Protein AF-A0A9P0CW72-F1 (afdb_monomer_lite)

Sequence (200 aa):
MIKFANNFDMNLRLAFGYTSLIGYYSGKVISYNTRSTRCSRCEHGHTKSDHDCRKNFDGSARAMEPDMSVDLVTNNKLLKEENVIISVLIGDDDSSAIAAVRQEASHEVEKWSDTNHAKKNLTSRLYKLSLSAKVVNYFGQLFVRVLNHHKGNVEDTAEALKNIVPHAYGTHDKCKEWLKCHEKDNNFIYKDLPKKTTFN

Organism: NCBI:txid3402493

pLDDT: mean 83.44, std 17.22, range [30.31, 96.44]

Structure (mmCIF, N/CA/C/O backbone):
data_AF-A0A9P0CW72-F1
#
_entry.id   AF-A0A9P0CW72-F1
#
loop_
_atom_site.group_PDB
_atom_site.id
_atom_site.type_symbol
_atom_site.label_atom_id
_atom_site.label_alt_id
_atom_site.label_comp_id
_atom_site.label_asym_id
_atom_site.label_entity_id
_atom_site.label_seq_id
_atom_site.pdbx_PDB_ins_code
_atom_site.Cartn_x
_atom_site.Cartn_y
_atom_site.Cartn_z
_atom_site.occupancy
_atom_site.B_iso_or_equiv
_atom_site.auth_seq_id
_atom_site.auth_comp_id
_atom_site.auth_asym_id
_atom_site.auth_atom_id
_atom_site.pdbx_PDB_model_num
ATOM 1 N N . MET A 1 1 ? -10.895 -5.675 -3.325 1.00 32.00 1 MET A N 1
ATOM 2 C CA . MET A 1 1 ? -9.719 -4.954 -3.855 1.00 32.00 1 MET A CA 1
ATOM 3 C C . MET A 1 1 ? -9.812 -3.512 -3.377 1.00 32.00 1 MET A C 1
ATOM 5 O O . MET A 1 1 ? -10.855 -2.899 -3.594 1.00 32.00 1 MET A O 1
ATOM 9 N N . ILE A 1 2 ? -8.813 -3.001 -2.655 1.00 36.00 2 ILE A N 1
ATOM 10 C CA . ILE A 1 2 ? -8.826 -1.678 -1.996 1.00 36.00 2 ILE A CA 1
ATOM 11 C C . ILE A 1 2 ? -7.435 -1.054 -2.099 1.00 36.00 2 ILE A C 1
ATOM 13 O O . ILE A 1 2 ? -6.468 -1.784 -1.947 1.00 36.00 2 ILE A O 1
ATOM 17 N N . LYS A 1 3 ? -7.329 0.255 -2.360 1.00 30.31 3 LYS A N 1
ATOM 18 C CA . LYS A 1 3 ? -6.059 0.995 -2.465 1.00 30.31 3 LYS A CA 1
ATOM 19 C C . LYS A 1 3 ? -5.774 1.775 -1.175 1.00 30.31 3 LYS A C 1
ATOM 21 O O . LYS A 1 3 ? -6.586 2.614 -0.798 1.00 30.31 3 LYS A O 1
ATOM 26 N N . PHE A 1 4 ? -4.629 1.551 -0.535 1.00 39.34 4 PHE A N 1
ATOM 27 C CA . PHE A 1 4 ? -4.134 2.429 0.531 1.00 39.34 4 PHE A CA 1
ATOM 28 C C . PHE A 1 4 ? -3.444 3.668 -0.054 1.00 39.34 4 PHE A C 1
ATOM 30 O O . PHE A 1 4 ? -2.791 3.611 -1.098 1.00 39.34 4 PHE A O 1
ATOM 37 N N . ALA A 1 5 ? -3.598 4.803 0.624 1.00 35.34 5 ALA A N 1
ATOM 38 C CA . ALA A 1 5 ? -2.835 6.018 0.375 1.00 35.34 5 ALA A CA 1
ATOM 39 C C . ALA A 1 5 ? -2.131 6.407 1.679 1.00 35.34 5 ALA A C 1
ATOM 41 O O . ALA A 1 5 ? -2.733 7.033 2.548 1.00 35.34 5 ALA A O 1
ATOM 42 N N . ASN A 1 6 ? -0.866 6.006 1.806 1.00 41.06 6 ASN A N 1
ATOM 43 C CA . ASN A 1 6 ? -0.000 6.390 2.914 1.00 41.06 6 ASN A CA 1
ATOM 44 C C . ASN A 1 6 ? 0.799 7.626 2.488 1.00 41.06 6 ASN A C 1
ATOM 46 O O . ASN A 1 6 ? 1.611 7.557 1.566 1.00 41.06 6 ASN A O 1
ATOM 50 N N . ASN A 1 7 ? 0.570 8.761 3.147 1.00 39.16 7 ASN A N 1
ATOM 51 C CA . ASN A 1 7 ? 1.513 9.874 3.126 1.00 39.16 7 ASN A CA 1
ATOM 52 C C . ASN A 1 7 ? 2.259 9.843 4.466 1.00 39.16 7 ASN A C 1
ATOM 54 O O . ASN A 1 7 ? 1.663 9.706 5.527 1.00 39.16 7 ASN A O 1
ATOM 58 N N . PHE A 1 8 ? 3.584 9.899 4.422 1.00 37.06 8 PHE A N 1
ATOM 59 C CA . PHE A 1 8 ? 4.437 9.925 5.607 1.00 37.06 8 PHE A CA 1
ATOM 60 C C . PHE A 1 8 ? 5.214 11.233 5.535 1.00 37.06 8 PHE A C 1
ATOM 62 O O . PHE A 1 8 ? 6.095 11.376 4.687 1.00 37.06 8 PHE A O 1
ATOM 69 N N . ASP A 1 9 ? 4.843 12.213 6.360 1.00 31.47 9 ASP A N 1
ATOM 70 C CA . ASP A 1 9 ? 5.516 13.511 6.361 1.00 31.47 9 ASP A CA 1
ATOM 71 C C . ASP A 1 9 ? 6.737 13.456 7.292 1.00 31.47 9 ASP A C 1
ATOM 73 O O . ASP A 1 9 ? 6.642 13.259 8.507 1.00 31.47 9 ASP A O 1
ATOM 77 N N . MET A 1 10 ? 7.918 13.546 6.686 1.00 37.78 10 MET A N 1
ATOM 78 C CA . MET A 1 10 ? 9.217 13.530 7.350 1.00 37.78 10 MET A CA 1
ATOM 79 C C . MET A 1 10 ? 9.520 14.960 7.803 1.00 37.78 10 MET A C 1
ATOM 81 O O . MET A 1 10 ? 10.065 15.714 7.009 1.00 37.78 10 MET A O 1
ATOM 85 N N . ASN A 1 11 ? 9.150 15.339 9.036 1.00 33.41 11 ASN A N 1
ATOM 86 C CA . ASN A 1 11 ? 9.844 16.338 9.88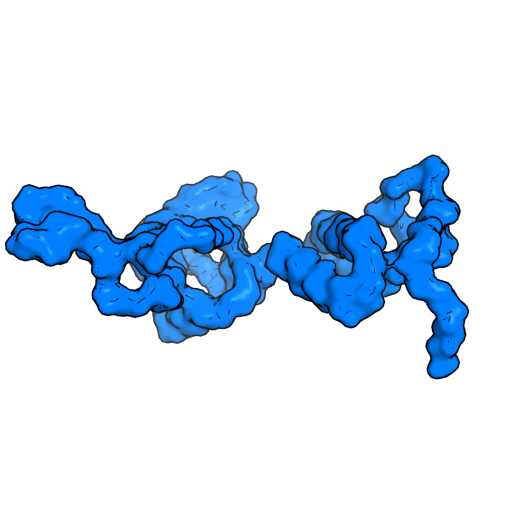4 1.00 33.41 11 ASN A CA 1
ATOM 87 C C . ASN A 1 11 ? 9.022 16.728 11.136 1.00 33.41 11 ASN A C 1
ATOM 89 O O . ASN A 1 11 ? 8.540 17.844 11.249 1.00 33.41 11 ASN A O 1
ATOM 93 N N . LEU A 1 12 ? 8.864 15.798 12.084 1.00 37.62 12 LEU A N 1
ATOM 94 C CA . LEU A 1 12 ? 8.774 15.976 13.550 1.00 37.62 12 LEU A CA 1
ATOM 95 C C . LEU A 1 12 ? 8.288 14.628 14.101 1.00 37.62 12 LEU A C 1
ATOM 97 O O . LEU A 1 12 ? 7.308 14.086 13.609 1.00 37.62 12 LEU A O 1
ATOM 101 N N . ARG A 1 13 ? 8.994 14.069 15.088 1.00 46.50 13 ARG A N 1
ATOM 102 C CA . ARG A 1 13 ? 8.694 12.807 15.803 1.00 46.50 13 ARG A CA 1
ATOM 103 C C . ARG A 1 13 ? 7.206 12.399 15.723 1.00 46.50 13 ARG A C 1
ATOM 105 O O . ARG A 1 13 ? 6.383 12.996 16.409 1.00 46.50 13 ARG A O 1
ATOM 112 N N . LEU A 1 14 ? 6.899 11.407 14.876 1.00 56.59 14 LEU A N 1
ATOM 113 C CA . LEU A 1 14 ? 5.551 10.964 14.483 1.00 56.59 14 LEU A CA 1
ATOM 114 C C . LEU A 1 14 ? 4.647 10.706 15.697 1.00 56.59 14 LEU A C 1
ATOM 116 O O . LEU A 1 14 ? 4.672 9.639 16.308 1.00 56.59 14 LEU A O 1
ATOM 120 N N . ALA A 1 15 ? 3.866 11.717 16.058 1.00 77.62 15 ALA A N 1
ATOM 121 C CA . ALA A 1 15 ? 2.896 11.663 17.144 1.00 77.62 15 ALA A CA 1
ATOM 122 C C . ALA A 1 15 ? 1.497 11.269 16.658 1.00 77.62 15 ALA A C 1
ATOM 124 O O . ALA A 1 15 ? 0.606 11.075 17.482 1.00 77.62 15 ALA A O 1
ATOM 125 N N . PHE A 1 16 ? 1.311 11.186 15.337 1.00 87.12 16 PHE A N 1
ATOM 126 C CA . PHE A 1 16 ? 0.042 10.927 14.676 1.00 87.12 16 PHE A CA 1
ATOM 127 C C . PHE A 1 16 ? 0.252 10.012 13.467 1.00 87.12 16 PHE A C 1
ATOM 129 O O . PHE A 1 16 ? 1.215 10.184 12.723 1.00 87.12 16 PHE A O 1
ATOM 136 N N . GLY A 1 17 ? -0.666 9.073 13.272 1.00 89.12 17 GLY A N 1
ATOM 137 C CA . GLY A 1 17 ? -0.765 8.203 12.109 1.00 89.12 17 GLY A CA 1
ATOM 138 C C . GLY A 1 17 ? -2.180 8.251 11.547 1.00 89.12 17 GLY A C 1
ATOM 139 O O . GLY A 1 17 ? -3.142 8.490 12.281 1.00 89.12 17 GLY A O 1
ATOM 140 N N . TYR A 1 18 ? -2.301 8.038 10.243 1.00 90.94 18 TYR A N 1
ATOM 141 C CA . TYR A 1 18 ? -3.573 7.966 9.540 1.00 90.94 18 TYR A CA 1
ATOM 142 C C . TYR A 1 18 ? -3.548 6.822 8.538 1.00 90.94 18 TYR A C 1
ATOM 144 O O . TYR A 1 18 ? -2.541 6.584 7.877 1.00 90.94 18 TYR A O 1
ATOM 152 N N . THR A 1 19 ? -4.679 6.143 8.404 1.00 90.19 19 THR A N 1
ATOM 153 C CA . THR A 1 19 ? -4.859 5.071 7.428 1.00 90.19 19 THR A CA 1
ATOM 154 C C . THR A 1 19 ? -6.264 5.176 6.856 1.00 90.19 19 THR A C 1
ATOM 156 O O . THR A 1 19 ? -7.214 5.498 7.568 1.00 90.19 19 THR A O 1
ATOM 159 N N . SER A 1 20 ? -6.411 4.947 5.554 1.00 93.50 20 SER A N 1
ATOM 160 C CA . SER A 1 20 ? -7.703 4.994 4.866 1.00 93.50 20 SER A CA 1
ATOM 161 C C . SER A 1 20 ? -7.918 3.746 4.028 1.00 93.50 20 SER A C 1
ATOM 163 O O . SER A 1 20 ? -7.013 3.283 3.339 1.00 93.50 20 SER A O 1
ATOM 165 N N . LEU A 1 21 ? -9.146 3.244 4.061 1.00 93.75 21 LEU A N 1
ATOM 166 C CA . LEU A 1 21 ? -9.631 2.122 3.282 1.00 93.75 21 LEU A CA 1
ATOM 167 C C . LEU A 1 21 ? -10.452 2.663 2.102 1.00 93.75 21 LEU A C 1
ATOM 169 O O . LEU A 1 21 ? -11.502 3.268 2.311 1.00 93.75 21 LEU A O 1
ATOM 173 N N . ILE A 1 22 ? -9.985 2.474 0.864 1.00 94.38 22 ILE A N 1
ATOM 174 C CA . ILE A 1 22 ? -10.608 3.040 -0.349 1.00 94.38 22 ILE A CA 1
A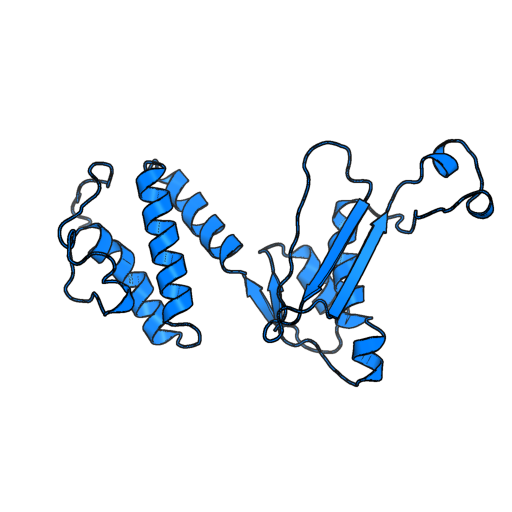TOM 175 C C . ILE A 1 22 ? -11.067 1.929 -1.295 1.00 94.38 22 ILE A C 1
ATOM 177 O O . ILE A 1 22 ? -10.263 1.117 -1.751 1.00 94.38 22 ILE A O 1
ATOM 181 N N . GLY A 1 23 ? -12.347 1.924 -1.666 1.00 94.19 23 GLY A N 1
ATOM 182 C CA . GLY A 1 23 ? -12.897 0.957 -2.615 1.00 94.19 23 GLY A CA 1
ATOM 183 C C . GLY A 1 23 ? -12.224 1.059 -3.983 1.00 94.19 23 GLY A C 1
ATOM 184 O O . GLY A 1 23 ? -12.208 2.125 -4.591 1.00 94.19 23 GLY A O 1
ATOM 185 N N . TYR A 1 24 ? -11.686 -0.046 -4.501 1.00 89.81 24 TYR A N 1
ATOM 186 C CA . TYR A 1 24 ? -10.932 -0.023 -5.759 1.00 89.81 24 TYR A CA 1
ATOM 187 C C . TYR A 1 24 ? -11.762 0.375 -6.977 1.00 89.81 24 TYR A C 1
ATOM 189 O O . TYR A 1 24 ? -11.295 1.150 -7.806 1.00 89.81 24 TYR A O 1
ATOM 197 N N . TYR A 1 25 ? -12.986 -0.146 -7.079 1.00 89.62 25 TYR A N 1
ATOM 198 C CA . TYR A 1 25 ? -13.868 0.152 -8.207 1.00 89.62 25 TYR A CA 1
ATOM 199 C C . TYR A 1 25 ? -14.520 1.529 -8.087 1.00 89.62 25 TYR A C 1
ATOM 201 O O . TYR A 1 25 ? -14.674 2.224 -9.084 1.00 89.62 25 TYR A O 1
ATOM 209 N N . SER A 1 26 ? -14.898 1.933 -6.872 1.00 93.00 26 SER A N 1
ATOM 210 C CA . SER A 1 26 ? -15.607 3.195 -6.646 1.00 93.00 26 SER A CA 1
ATOM 211 C C . SER A 1 26 ? -14.675 4.397 -6.501 1.00 93.00 26 SER A C 1
ATOM 213 O O . SER A 1 26 ? -15.116 5.526 -6.696 1.00 93.00 26 SER A O 1
ATOM 215 N N . GLY A 1 27 ? -13.422 4.179 -6.091 1.00 91.75 27 GLY A N 1
ATOM 216 C CA . GLY A 1 27 ? -12.502 5.239 -5.677 1.00 91.75 27 GLY A CA 1
ATOM 217 C C . GLY A 1 27 ? -12.946 5.990 -4.416 1.00 91.75 27 GLY A C 1
ATOM 218 O O . GLY A 1 27 ? -12.345 7.004 -4.072 1.00 91.75 27 GLY A O 1
ATOM 219 N N . LYS A 1 28 ? -13.999 5.527 -3.728 1.00 94.19 28 LYS A N 1
ATOM 220 C CA . LYS A 1 28 ? -14.569 6.188 -2.548 1.00 94.19 28 LYS A CA 1
ATOM 221 C C . LYS A 1 28 ? -13.955 5.638 -1.265 1.00 94.19 28 LYS A C 1
ATOM 223 O O . LYS A 1 28 ? -13.671 4.443 -1.168 1.00 94.19 28 LYS A O 1
ATOM 228 N N . VAL A 1 29 ? -13.789 6.512 -0.273 1.00 94.00 29 VAL A N 1
ATOM 229 C CA . VAL A 1 29 ? -13.380 6.121 1.081 1.00 94.00 29 VAL A CA 1
ATOM 230 C C . VAL A 1 29 ? -14.497 5.284 1.700 1.00 94.00 29 VAL A C 1
ATOM 232 O O . VAL A 1 29 ? -15.640 5.727 1.765 1.00 94.00 29 VAL A O 1
ATOM 235 N N . ILE A 1 30 ? -14.156 4.071 2.122 1.00 93.25 30 ILE A N 1
ATOM 236 C CA . ILE A 1 30 ? -15.035 3.160 2.861 1.00 93.25 30 ILE A CA 1
ATOM 237 C C . ILE A 1 30 ? -14.938 3.472 4.354 1.00 93.25 30 ILE A C 1
ATOM 239 O O . ILE A 1 30 ? -15.945 3.554 5.044 1.00 93.25 30 ILE A O 1
ATOM 243 N N . SER A 1 31 ? -13.714 3.649 4.852 1.00 94.00 31 SER A N 1
ATOM 244 C CA . SER A 1 31 ? -13.440 3.937 6.258 1.00 94.00 31 SER A CA 1
ATOM 245 C C . SER A 1 31 ? -12.053 4.551 6.406 1.00 94.00 31 SER A C 1
ATOM 247 O O . SER A 1 31 ? -11.207 4.413 5.523 1.00 94.00 31 SER A O 1
ATOM 249 N N . TYR A 1 32 ? -11.796 5.208 7.527 1.00 94.44 32 TYR A N 1
ATOM 250 C CA . TYR A 1 32 ? -10.482 5.733 7.875 1.00 94.44 32 TYR A CA 1
ATOM 251 C C . TYR A 1 32 ? -10.263 5.619 9.380 1.00 94.44 32 TYR A C 1
ATOM 253 O O . TYR A 1 32 ? -11.219 5.524 10.142 1.00 94.44 32 TYR A O 1
ATOM 261 N N . ASN A 1 33 ? -9.001 5.618 9.789 1.00 93.69 33 ASN A N 1
ATOM 262 C CA . ASN A 1 33 ? -8.598 5.611 11.183 1.00 93.69 33 ASN A CA 1
ATOM 263 C C . ASN A 1 33 ? -7.454 6.587 11.407 1.00 93.69 33 ASN A C 1
ATOM 265 O O . ASN A 1 33 ? -6.683 6.902 10.496 1.00 93.69 33 ASN A O 1
ATOM 269 N N . THR A 1 34 ? -7.351 7.046 12.650 1.00 93.62 34 THR A N 1
ATOM 270 C CA . THR A 1 34 ? -6.220 7.828 13.129 1.00 93.62 34 THR A CA 1
ATOM 271 C C . THR A 1 34 ? -5.709 7.261 14.445 1.00 93.62 34 THR A C 1
ATOM 273 O O . THR A 1 34 ? -6.468 6.737 15.272 1.00 93.62 34 THR A O 1
ATOM 276 N N . ARG A 1 35 ? -4.398 7.377 14.645 1.00 93.94 35 ARG A N 1
ATOM 277 C CA . ARG A 1 35 ? -3.730 7.074 15.908 1.00 93.94 35 ARG A CA 1
ATOM 278 C C . ARG A 1 35 ? -2.907 8.252 16.355 1.00 93.94 35 ARG A C 1
ATOM 280 O O . ARG A 1 35 ? -2.313 8.938 15.533 1.00 93.94 35 ARG A O 1
ATOM 287 N N . SER A 1 36 ? -2.861 8.478 17.657 1.00 92.38 36 SER A N 1
ATOM 288 C CA . SER A 1 36 ? -2.044 9.509 18.266 1.00 92.38 36 SER A CA 1
ATOM 289 C C . SER A 1 36 ? -1.431 9.024 19.567 1.00 92.38 36 SER A C 1
ATOM 291 O O . SER A 1 36 ? -2.142 8.563 20.461 1.00 92.38 36 SER A O 1
ATOM 293 N N . THR A 1 37 ? -0.113 9.179 19.680 1.00 91.06 37 THR A N 1
ATOM 294 C CA . THR A 1 37 ? 0.656 8.841 20.888 1.00 91.06 37 THR A CA 1
ATOM 295 C C . THR A 1 37 ? 0.834 9.999 21.845 1.00 91.06 37 THR A C 1
ATOM 297 O O . THR A 1 37 ? 1.262 9.791 22.981 1.00 91.06 37 THR A O 1
ATOM 300 N N . ARG A 1 38 ? 0.509 11.222 21.421 1.00 88.25 38 ARG A N 1
ATOM 301 C CA . ARG A 1 38 ? 0.772 12.423 22.211 1.00 88.25 38 ARG A CA 1
ATOM 302 C C . ARG A 1 38 ? -0.433 13.329 22.288 1.00 88.25 38 ARG A C 1
ATOM 304 O O . ARG A 1 38 ? -1.154 13.541 21.321 1.00 88.25 38 ARG A O 1
ATOM 311 N N . CYS A 1 39 ? -0.581 13.947 23.447 1.00 90.12 39 CYS A N 1
ATOM 312 C CA . CYS A 1 39 ? -1.443 15.096 23.614 1.00 90.12 39 CYS A CA 1
ATOM 313 C C . CYS A 1 3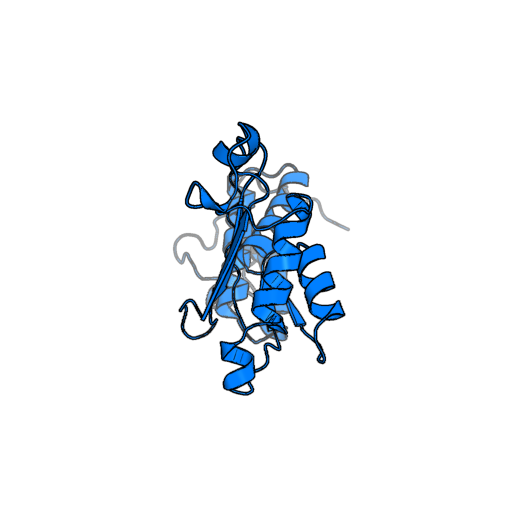9 ? -0.696 16.136 24.440 1.00 90.12 39 CYS A C 1
ATOM 315 O O . CYS A 1 39 ? -0.327 15.865 25.581 1.00 90.12 39 CYS A O 1
ATOM 317 N N . SER A 1 40 ? -0.511 17.330 23.873 1.00 89.69 40 SER A N 1
ATOM 318 C CA . SER A 1 40 ? 0.243 18.402 24.525 1.00 89.69 40 SER A CA 1
ATOM 319 C C . SER A 1 40 ? -0.323 18.748 25.900 1.00 89.69 40 SER A C 1
ATOM 321 O O . SER A 1 40 ? 0.446 18.965 26.824 1.00 89.69 40 SER A O 1
ATOM 323 N N . ARG A 1 41 ? -1.651 18.792 26.074 1.00 90.38 41 ARG A N 1
ATOM 324 C CA . ARG A 1 41 ? -2.241 19.138 27.376 1.00 90.38 41 ARG A CA 1
ATOM 325 C C . ARG A 1 41 ? -2.027 18.040 28.415 1.00 90.38 41 ARG A C 1
ATOM 327 O O . ARG A 1 41 ? -1.659 18.359 29.540 1.00 90.38 41 ARG A O 1
ATOM 334 N N . CYS A 1 42 ? -2.160 16.770 28.029 1.00 90.75 42 CYS A N 1
ATOM 335 C CA . CYS A 1 42 ? -1.805 15.653 28.908 1.00 90.75 42 CYS A CA 1
ATOM 336 C C . CYS A 1 42 ? -0.330 15.684 29.327 1.00 90.75 42 CYS A C 1
ATOM 338 O O . CYS A 1 42 ? -0.021 15.413 30.481 1.00 90.75 42 CYS A O 1
ATOM 340 N N . GLU A 1 43 ? 0.578 16.042 28.415 1.00 89.81 43 GLU A N 1
ATOM 341 C CA . GLU A 1 43 ? 2.011 16.166 28.721 1.00 89.81 43 GLU A CA 1
ATOM 342 C C . GLU A 1 43 ? 2.310 17.302 29.716 1.00 89.81 43 GLU A C 1
ATOM 344 O O . GLU A 1 43 ? 3.305 17.236 30.429 1.00 89.81 43 GLU A O 1
ATOM 349 N N . HIS A 1 44 ? 1.426 18.299 29.818 1.00 92.25 44 HIS A N 1
ATOM 350 C CA . HIS A 1 44 ? 1.503 19.382 30.806 1.00 92.25 44 HIS A CA 1
ATOM 351 C C . HIS A 1 44 ? 0.677 19.099 32.077 1.00 92.25 44 HIS A C 1
ATOM 353 O O . HIS A 1 44 ? 0.392 20.013 32.845 1.00 92.25 44 HIS A O 1
ATOM 359 N N . GLY A 1 45 ? 0.277 17.844 32.312 1.00 92.12 45 GLY A N 1
ATOM 360 C CA . GLY A 1 45 ? -0.391 17.421 33.547 1.00 92.12 45 GLY A CA 1
ATOM 361 C C . GLY A 1 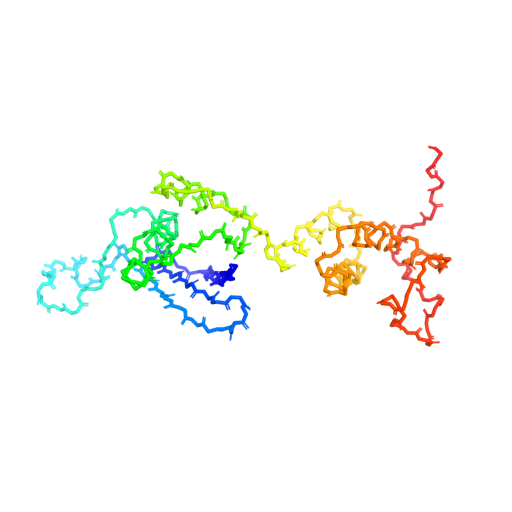45 ? -1.909 17.616 33.579 1.00 92.12 45 GLY A C 1
ATOM 362 O O . GLY A 1 45 ? -2.525 17.327 34.601 1.00 92.12 45 GLY A O 1
ATOM 363 N N . HIS A 1 46 ? -2.537 18.056 32.482 1.00 92.44 46 HIS A N 1
ATOM 364 C CA . HIS A 1 46 ? -4.000 18.096 32.402 1.00 92.44 46 HIS A CA 1
ATOM 365 C C . HIS A 1 46 ? -4.586 16.690 32.261 1.00 92.44 46 HIS A C 1
ATOM 367 O O . HIS A 1 46 ? -4.042 15.832 31.556 1.00 92.44 46 HIS A O 1
ATOM 373 N N . THR A 1 47 ? -5.750 16.464 32.864 1.00 91.94 47 THR A N 1
ATOM 374 C CA . THR A 1 47 ? -6.456 15.192 32.712 1.00 91.94 47 THR A CA 1
ATOM 375 C C . THR A 1 47 ? -7.140 15.116 31.343 1.00 91.94 47 THR A C 1
ATOM 377 O O . THR A 1 47 ? -7.388 16.134 30.689 1.00 91.94 47 THR A O 1
ATOM 380 N N . LYS A 1 48 ? -7.441 13.896 30.869 1.00 89.81 48 LYS A N 1
ATOM 381 C CA . LYS A 1 48 ? -8.100 13.688 29.564 1.00 89.81 48 LYS A CA 1
ATOM 382 C C . LYS A 1 48 ? -9.486 14.338 29.484 1.00 89.81 48 LYS A C 1
ATOM 384 O O . LYS A 1 48 ? -9.898 14.696 28.391 1.00 89.81 48 LYS A O 1
ATOM 389 N N . SER A 1 49 ? -10.185 14.488 30.610 1.00 92.00 49 SER A N 1
ATOM 390 C CA . SER A 1 49 ? -11.500 15.138 30.679 1.00 92.00 49 SER A CA 1
ATOM 391 C C . SER A 1 49 ? -11.441 16.657 30.510 1.00 92.00 49 SER A C 1
ATOM 393 O O . SER A 1 49 ? -12.452 17.261 30.170 1.00 92.00 49 SER A O 1
ATOM 395 N N . ASP A 1 50 ? -10.275 17.277 30.707 1.00 93.00 50 ASP A N 1
ATOM 396 C CA . ASP A 1 50 ? -10.146 18.741 30.731 1.00 93.00 50 ASP A CA 1
ATOM 397 C C . ASP A 1 50 ? -10.029 19.369 29.330 1.00 93.00 50 ASP A C 1
ATOM 399 O O . ASP A 1 50 ? -9.918 20.588 29.195 1.00 93.00 50 ASP A O 1
ATOM 403 N N . HIS A 1 51 ? -9.964 18.557 28.272 1.00 92.50 51 HIS A N 1
ATOM 404 C CA . HIS A 1 51 ? -9.773 19.015 26.894 1.00 92.50 51 HIS A CA 1
ATOM 405 C C . HIS A 1 51 ? -10.202 17.953 25.871 1.00 92.50 51 HIS A C 1
ATOM 407 O O . HIS A 1 51 ? -10.419 16.797 26.221 1.00 92.50 51 HIS A O 1
ATOM 413 N N . ASP A 1 52 ? -10.260 18.325 24.585 1.00 91.50 52 ASP A N 1
ATOM 414 C CA . ASP A 1 52 ? -10.406 17.370 23.472 1.00 91.50 52 ASP A CA 1
ATOM 415 C C . ASP A 1 52 ? -9.122 16.530 23.327 1.00 91.50 52 ASP A C 1
ATOM 417 O O . ASP A 1 52 ? -8.205 16.849 22.559 1.00 91.50 52 ASP A O 1
ATOM 421 N N . CYS A 1 53 ? -9.002 15.489 24.153 1.00 90.56 53 CYS A N 1
ATOM 422 C CA . CYS A 1 53 ? -7.858 14.594 24.142 1.00 90.56 53 CYS A CA 1
ATOM 423 C C . CYS A 1 53 ? -7.987 13.567 23.013 1.00 90.56 53 CYS A C 1
ATOM 425 O O . CYS A 1 53 ? -8.701 12.575 23.129 1.00 90.56 53 CYS A O 1
ATOM 427 N N . ARG A 1 54 ? -7.212 13.759 21.942 1.00 90.25 54 ARG A N 1
ATOM 428 C CA . ARG A 1 54 ? -7.155 12.820 20.806 1.00 90.25 54 ARG A CA 1
ATOM 429 C C . ARG A 1 54 ? -6.090 11.731 20.939 1.00 90.25 54 ARG A C 1
ATOM 431 O O . ARG A 1 54 ? -5.895 10.965 19.999 1.00 90.25 54 ARG A O 1
ATOM 438 N N . LYS A 1 55 ? -5.391 11.649 22.080 1.00 91.50 55 LYS A N 1
ATOM 439 C CA . LYS A 1 55 ? -4.423 10.573 22.336 1.00 91.50 55 LYS A CA 1
ATOM 440 C C . LYS A 1 55 ? -5.179 9.253 22.516 1.00 91.50 55 LYS A C 1
ATOM 442 O O . LYS A 1 55 ? -5.890 9.076 23.505 1.00 91.50 55 LYS A O 1
ATOM 447 N N . ASN A 1 56 ? -4.970 8.323 21.592 1.00 93.19 56 ASN A N 1
ATOM 448 C CA . ASN A 1 56 ? -5.677 7.042 21.524 1.00 93.19 56 ASN A CA 1
ATOM 449 C C . ASN A 1 56 ? -4.751 5.847 21.224 1.00 93.19 56 ASN A C 1
ATOM 451 O O . ASN A 1 56 ? -5.242 4.761 20.938 1.00 93.19 56 ASN A O 1
ATOM 455 N N . PHE A 1 57 ? -3.430 6.034 21.269 1.00 94.19 57 PHE A N 1
ATOM 456 C CA . PHE A 1 57 ? -2.456 4.974 21.030 1.00 94.19 57 PHE A CA 1
ATOM 457 C C . PHE A 1 57 ? -1.299 5.071 22.021 1.00 94.19 57 PHE A C 1
ATOM 459 O O . PHE A 1 57 ? -0.732 6.145 22.207 1.00 94.19 57 PHE A O 1
ATOM 466 N N . ASP A 1 58 ? -0.923 3.957 22.641 1.00 91.75 58 ASP A N 1
ATOM 467 C CA . ASP A 1 58 ? 0.202 3.908 23.589 1.00 91.75 58 ASP A CA 1
ATOM 468 C C . ASP A 1 58 ? 1.421 3.149 23.028 1.00 91.75 58 ASP A C 1
ATOM 470 O O . ASP A 1 58 ? 2.475 3.105 23.660 1.00 91.75 58 ASP A O 1
ATOM 474 N N . GLY A 1 59 ? 1.306 2.593 21.816 1.00 90.12 59 GLY A N 1
ATOM 475 C CA . GLY A 1 59 ? 2.400 1.922 21.116 1.00 90.12 59 GLY A CA 1
ATOM 476 C C . GLY A 1 59 ? 3.382 2.877 20.426 1.00 90.12 59 GLY A C 1
ATOM 477 O O . GLY A 1 59 ? 3.266 4.100 20.470 1.00 90.12 59 GLY A O 1
ATOM 478 N N . SER A 1 60 ? 4.377 2.310 19.739 1.00 90.25 60 SER A N 1
ATOM 479 C CA . SER A 1 60 ? 5.333 3.104 18.954 1.00 90.25 60 SER A CA 1
ATOM 480 C C . SER A 1 60 ? 4.689 3.698 17.697 1.00 90.25 60 SER A C 1
ATOM 482 O O . SER A 1 60 ? 3.765 3.116 17.139 1.00 90.25 60 SER A O 1
ATOM 484 N N . ALA A 1 61 ? 5.234 4.794 17.163 1.00 86.38 61 ALA A N 1
ATOM 485 C CA . ALA A 1 61 ? 4.752 5.365 15.900 1.00 86.38 61 ALA A CA 1
ATOM 486 C C . ALA A 1 61 ? 4.713 4.346 14.741 1.00 86.38 61 ALA A C 1
ATOM 488 O O . ALA A 1 61 ? 3.816 4.393 13.909 1.00 86.38 61 ALA A O 1
ATOM 489 N N . ARG A 1 62 ? 5.651 3.386 14.717 1.00 87.00 62 ARG A N 1
ATOM 490 C CA . ARG A 1 62 ? 5.702 2.315 13.706 1.00 87.00 62 ARG A CA 1
ATOM 491 C C . ARG A 1 62 ? 4.587 1.279 13.858 1.00 87.00 62 ARG A C 1
ATOM 493 O O . ARG A 1 62 ? 4.259 0.610 12.893 1.00 87.00 62 ARG A O 1
ATOM 500 N N . ALA A 1 63 ? 4.020 1.136 15.055 1.00 91.12 63 ALA A N 1
ATOM 501 C CA . ALA A 1 63 ? 2.937 0.192 15.320 1.00 91.12 63 ALA A CA 1
ATOM 502 C C . ALA A 1 63 ? 1.549 0.762 14.978 1.00 91.12 63 ALA A C 1
ATOM 504 O O . ALA A 1 63 ? 0.587 0.005 14.921 1.00 91.12 63 ALA A O 1
ATOM 505 N N . MET A 1 64 ? 1.440 2.074 14.733 1.00 92.69 64 MET A N 1
ATOM 506 C CA . MET A 1 64 ? 0.161 2.722 14.433 1.00 92.69 64 MET A CA 1
ATOM 507 C C . MET A 1 64 ? -0.474 2.201 13.143 1.00 92.69 64 MET A C 1
ATOM 509 O O . MET A 1 64 ? -1.678 1.983 13.100 1.00 92.69 64 MET A O 1
ATOM 513 N N . GLU A 1 65 ? 0.316 2.031 12.083 1.00 91.31 65 GLU A N 1
ATOM 514 C CA . GLU A 1 65 ? -0.204 1.610 10.781 1.00 91.31 65 GLU A CA 1
ATOM 515 C C . GLU A 1 65 ? -0.714 0.158 10.784 1.00 91.31 65 GLU A C 1
ATOM 517 O O . GLU A 1 65 ? -1.850 -0.053 10.348 1.00 91.31 65 GLU A O 1
ATOM 522 N N . PRO A 1 66 ? 0.028 -0.836 11.314 1.00 93.06 66 PRO A N 1
ATOM 523 C CA . PRO A 1 66 ? -0.499 -2.191 11.453 1.00 93.06 66 PRO A CA 1
ATOM 524 C C . PRO A 1 66 ? -1.771 -2.262 12.300 1.00 93.06 66 PRO A C 1
ATOM 526 O O . PRO A 1 66 ? -2.737 -2.902 11.891 1.00 93.06 66 PRO A O 1
ATOM 529 N N . ASP A 1 67 ? -1.802 -1.548 13.427 1.00 95.06 67 ASP A N 1
ATOM 530 C CA . ASP A 1 67 ? -2.960 -1.486 14.322 1.00 95.06 67 ASP A CA 1
ATOM 531 C C . ASP A 1 67 ? -4.198 -0.894 13.624 1.00 95.06 67 ASP A C 1
ATOM 533 O O . ASP A 1 67 ? -5.271 -1.497 13.611 1.00 95.06 67 ASP A O 1
ATOM 537 N N . MET A 1 68 ? -4.043 0.244 12.938 1.00 95.06 68 MET A N 1
ATOM 538 C CA . MET A 1 68 ? -5.138 0.832 12.161 1.00 95.06 68 MET A CA 1
ATOM 539 C C . MET A 1 68 ? -5.576 -0.052 10.993 1.00 95.06 68 MET A C 1
ATOM 541 O O . MET A 1 68 ? -6.757 -0.045 10.648 1.00 95.06 68 MET A O 1
ATOM 545 N N . SER A 1 69 ? -4.651 -0.784 10.370 1.00 94.19 69 SER A N 1
ATOM 546 C CA . SER A 1 69 ? -4.952 -1.683 9.253 1.00 94.19 69 SER A CA 1
ATOM 547 C C . SER A 1 69 ? -5.811 -2.860 9.704 1.00 94.19 69 SER A C 1
ATOM 549 O O . SER A 1 69 ? -6.809 -3.158 9.050 1.00 94.19 69 SER A O 1
ATOM 551 N N . VAL A 1 70 ? -5.489 -3.473 10.848 1.00 95.00 70 VAL A N 1
ATOM 552 C CA . VAL A 1 70 ? -6.336 -4.495 11.485 1.00 95.00 70 VAL A CA 1
ATOM 553 C C . VAL A 1 70 ? -7.729 -3.934 11.749 1.00 95.00 70 VAL A C 1
ATOM 555 O O . VAL A 1 70 ? -8.728 -4.561 11.390 1.00 95.00 70 VAL A O 1
ATOM 558 N N . ASP A 1 71 ? -7.819 -2.723 12.296 1.00 95.38 71 ASP A N 1
ATOM 559 C CA . ASP A 1 71 ? -9.119 -2.129 12.585 1.00 95.38 71 ASP A CA 1
ATOM 560 C C . ASP A 1 71 ? -9.953 -1.852 11.336 1.00 95.38 71 ASP A C 1
ATOM 562 O O . ASP A 1 71 ? -11.160 -2.088 11.323 1.00 95.38 71 ASP A O 1
ATOM 566 N N . LEU A 1 72 ? -9.325 -1.358 10.271 1.00 95.19 72 LEU A N 1
ATOM 567 C CA . LEU A 1 72 ? -10.026 -1.039 9.033 1.00 95.19 72 LEU A CA 1
ATOM 568 C C . LEU A 1 72 ? -10.426 -2.276 8.234 1.00 95.19 72 LEU A C 1
ATOM 570 O O . LEU A 1 72 ? -11.414 -2.209 7.506 1.00 95.19 72 LEU A O 1
ATOM 574 N N . VAL A 1 73 ? -9.676 -3.371 8.337 1.00 93.75 73 VAL A N 1
ATOM 575 C CA . VAL A 1 73 ? -9.862 -4.558 7.491 1.00 93.75 73 VAL A CA 1
ATOM 576 C C . VAL A 1 73 ? -10.625 -5.657 8.218 1.00 93.75 73 VAL A C 1
ATOM 578 O O . VAL A 1 73 ? -11.536 -6.247 7.642 1.00 93.75 73 VAL A O 1
ATOM 581 N N . THR A 1 74 ? -10.275 -5.905 9.477 1.00 93.75 74 THR A N 1
ATOM 582 C CA . THR A 1 74 ? -10.782 -7.033 10.262 1.00 93.75 74 THR A CA 1
ATOM 583 C C . THR A 1 74 ? -11.817 -6.588 11.287 1.00 93.75 74 THR A C 1
ATOM 585 O O . THR A 1 74 ? -12.832 -7.261 11.449 1.00 93.75 74 THR A O 1
ATOM 588 N N . ASN A 1 75 ? -11.618 -5.449 11.962 1.00 94.75 75 ASN A N 1
ATOM 589 C CA . ASN A 1 75 ? -12.533 -4.982 13.019 1.00 94.75 75 ASN A CA 1
ATOM 590 C C . ASN A 1 75 ? -13.540 -3.922 12.574 1.00 94.75 75 ASN A C 1
ATOM 592 O O . ASN A 1 75 ? -14.271 -3.382 13.405 1.00 94.75 75 ASN A O 1
ATOM 596 N N . ASN A 1 76 ? -13.632 -3.658 11.274 1.00 95.00 76 ASN A N 1
ATOM 597 C CA . ASN A 1 76 ? -14.497 -2.612 10.763 1.00 95.00 76 ASN A CA 1
ATOM 598 C C . ASN A 1 76 ? -15.971 -2.947 11.002 1.00 95.00 76 ASN A C 1
ATOM 600 O O . ASN A 1 76 ? -16.501 -3.913 10.452 1.00 95.00 76 ASN A O 1
ATOM 604 N N . LYS A 1 77 ? -16.636 -2.115 11.805 1.00 94.06 77 LYS A N 1
ATOM 605 C CA . LYS A 1 77 ? -18.032 -2.314 12.192 1.00 94.06 77 LYS A CA 1
ATOM 606 C C . LYS A 1 77 ? -18.975 -2.356 10.985 1.00 94.06 77 LYS A C 1
ATOM 608 O O . LYS A 1 77 ? -19.775 -3.277 10.903 1.00 94.06 77 LYS A O 1
ATOM 613 N N . LEU A 1 78 ? -18.821 -1.431 10.034 1.00 92.50 78 LEU A N 1
ATOM 614 C CA . LEU A 1 78 ? -19.675 -1.358 8.841 1.00 92.50 78 LEU A CA 1
ATOM 615 C C . LEU A 1 78 ? -19.530 -2.613 7.975 1.00 92.50 78 LEU A C 1
ATOM 617 O O . LEU A 1 78 ? -20.519 -3.160 7.504 1.00 92.50 78 LEU A O 1
ATOM 621 N N . LEU A 1 79 ? -18.299 -3.104 7.794 1.00 93.75 79 LEU A N 1
ATOM 622 C CA . LEU A 1 79 ? -18.066 -4.329 7.025 1.00 93.75 79 LEU A CA 1
ATOM 623 C C . LEU A 1 79 ? -18.667 -5.560 7.715 1.00 93.75 79 LEU A C 1
ATOM 625 O O . LEU A 1 79 ? -19.257 -6.402 7.044 1.00 93.75 79 LEU A O 1
ATOM 629 N N . LYS A 1 80 ? -18.560 -5.649 9.048 1.00 93.94 80 LYS A N 1
ATOM 630 C CA . LYS A 1 80 ? -19.159 -6.742 9.830 1.00 93.94 80 LYS A CA 1
ATOM 631 C C . LYS A 1 80 ? -20.688 -6.724 9.776 1.00 93.94 80 LYS A C 1
ATOM 633 O O . LYS A 1 80 ? -21.286 -7.781 9.612 1.00 93.94 80 LYS A O 1
ATOM 638 N N . GLU A 1 81 ? -21.305 -5.550 9.903 1.00 95.31 81 GLU A N 1
ATOM 639 C CA . GLU A 1 81 ? -22.767 -5.383 9.854 1.00 95.31 81 GLU A CA 1
ATOM 640 C C . GLU A 1 81 ? -23.347 -5.786 8.493 1.00 95.31 81 GLU A C 1
ATOM 642 O O . GLU A 1 81 ? -24.382 -6.445 8.440 1.00 95.31 81 GLU A O 1
ATOM 647 N N . GLU A 1 82 ? -22.636 -5.483 7.406 1.00 94.69 82 GLU A N 1
ATOM 648 C CA . GLU A 1 82 ? -23.032 -5.843 6.039 1.00 94.69 82 GLU A CA 1
ATOM 649 C C . GLU A 1 82 ? -22.560 -7.248 5.609 1.00 94.69 82 GLU A C 1
ATOM 651 O O . GLU A 1 82 ? -22.753 -7.645 4.460 1.00 94.69 82 GLU A O 1
ATOM 656 N N . ASN A 1 83 ? -21.923 -8.013 6.507 1.00 94.56 83 ASN A N 1
ATOM 657 C CA . ASN A 1 83 ? -21.338 -9.328 6.218 1.00 94.56 83 ASN A CA 1
ATOM 658 C C . ASN A 1 83 ? -20.380 -9.319 5.001 1.00 94.56 83 ASN A C 1
ATOM 660 O O . ASN A 1 83 ? -20.384 -10.218 4.156 1.00 94.56 83 ASN A O 1
ATOM 664 N N . VAL A 1 84 ? -19.553 -8.275 4.903 1.00 93.31 84 VAL A N 1
ATOM 665 C CA . VAL A 1 84 ? -18.562 -8.072 3.841 1.00 93.31 84 VAL A CA 1
ATOM 666 C C . VAL A 1 84 ? -17.164 -8.368 4.372 1.00 93.31 84 VAL A C 1
ATOM 668 O O . VAL A 1 84 ? -16.746 -7.840 5.399 1.00 93.31 84 VAL A O 1
ATOM 671 N N . ILE A 1 85 ? -16.395 -9.149 3.613 1.00 93.88 85 ILE A N 1
ATOM 672 C CA . ILE A 1 85 ? -14.976 -9.393 3.885 1.00 93.88 85 ILE A CA 1
ATOM 673 C C . ILE A 1 85 ? -14.085 -8.725 2.841 1.00 93.88 85 ILE A C 1
ATOM 675 O O . ILE A 1 85 ? -14.435 -8.605 1.663 1.00 93.88 85 ILE A O 1
ATOM 679 N N . ILE A 1 86 ? -12.887 -8.322 3.261 1.00 93.88 86 ILE A N 1
ATOM 680 C CA . ILE A 1 86 ? -11.851 -7.832 2.353 1.00 93.88 86 ILE A CA 1
ATOM 681 C C . ILE A 1 86 ? -10.906 -8.979 2.006 1.00 93.88 86 ILE A C 1
ATOM 683 O O . ILE A 1 86 ? -10.125 -9.412 2.847 1.00 93.88 86 ILE A O 1
ATOM 687 N N . SER A 1 87 ? -10.957 -9.448 0.759 1.00 93.31 87 SER A N 1
ATOM 688 C CA . SER A 1 87 ? -10.088 -10.527 0.267 1.00 93.31 87 SER A CA 1
ATOM 689 C C . SER A 1 87 ? -8.744 -10.046 -0.282 1.00 93.31 87 SER A C 1
ATOM 691 O O . SER A 1 87 ? -7.766 -10.778 -0.227 1.00 93.31 87 SER A O 1
ATOM 693 N N . VAL A 1 88 ? -8.682 -8.819 -0.814 1.00 93.69 88 VAL A N 1
ATOM 694 C CA . VAL A 1 88 ? -7.478 -8.273 -1.464 1.00 93.69 88 VAL A CA 1
ATOM 695 C C . VAL A 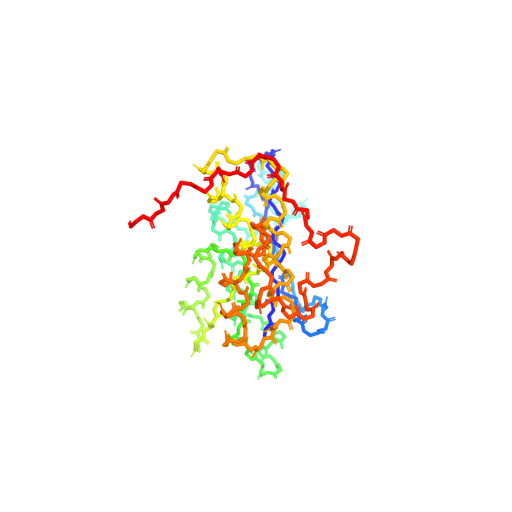1 88 ? -7.215 -6.850 -0.991 1.00 93.69 88 VAL A C 1
ATOM 697 O O . VAL A 1 88 ? -8.044 -5.952 -1.218 1.00 93.69 88 VAL A O 1
ATOM 700 N N . LEU A 1 89 ? -6.030 -6.644 -0.419 1.00 92.62 89 LEU A N 1
ATOM 701 C CA . LEU A 1 89 ? -5.465 -5.348 -0.061 1.00 92.62 89 LEU A CA 1
ATOM 702 C C . LEU A 1 89 ? -4.398 -4.935 -1.070 1.00 92.62 89 LEU A C 1
ATOM 704 O O . LEU A 1 89 ? -3.468 -5.686 -1.342 1.00 92.62 89 LEU A O 1
ATOM 708 N N . ILE A 1 90 ? -4.521 -3.723 -1.602 1.00 91.69 90 ILE A N 1
ATOM 709 C CA . ILE A 1 90 ? -3.519 -3.100 -2.463 1.00 91.69 90 ILE A CA 1
ATOM 710 C C . ILE A 1 90 ? -2.865 -1.974 -1.670 1.00 91.69 90 ILE A C 1
ATOM 712 O O . ILE A 1 90 ? -3.542 -1.031 -1.252 1.00 91.69 90 ILE A O 1
ATOM 716 N N . GLY A 1 91 ? -1.556 -2.034 -1.495 1.00 88.62 91 GLY A N 1
ATOM 717 C CA . GLY A 1 91 ? -0.837 -1.019 -0.737 1.00 88.62 91 GLY A CA 1
ATOM 718 C C . GLY A 1 91 ? 0.635 -0.970 -1.088 1.00 88.62 91 GLY A C 1
ATOM 719 O O . GLY A 1 91 ? 1.072 -1.528 -2.100 1.00 88.62 91 GLY A O 1
ATOM 720 N N . ASP A 1 92 ? 1.384 -0.295 -0.226 1.00 84.19 92 ASP A N 1
ATOM 721 C CA . ASP A 1 92 ? 2.833 -0.312 -0.291 1.00 84.19 92 ASP A CA 1
ATOM 722 C C . ASP A 1 92 ? 3.389 -1.719 -0.032 1.00 84.19 92 ASP A C 1
ATOM 724 O O . ASP A 1 92 ? 2.682 -2.660 0.337 1.00 84.19 92 ASP A O 1
ATOM 728 N N . ASP A 1 93 ? 4.689 -1.884 -0.240 1.00 79.12 93 ASP A N 1
ATOM 729 C CA . ASP A 1 93 ? 5.351 -3.165 -0.017 1.00 79.12 93 ASP A CA 1
ATOM 730 C C . ASP A 1 93 ? 5.719 -3.412 1.453 1.00 79.12 93 ASP A C 1
ATOM 732 O O . ASP A 1 93 ? 6.413 -4.388 1.735 1.00 79.12 93 ASP A O 1
ATOM 736 N N . ASP A 1 94 ? 5.206 -2.623 2.408 1.00 80.06 94 ASP A N 1
ATOM 737 C CA . ASP A 1 94 ? 5.506 -2.841 3.822 1.00 80.06 94 ASP A CA 1
ATOM 738 C C . ASP A 1 94 ? 4.839 -4.116 4.357 1.00 80.06 94 ASP A C 1
ATOM 740 O O . ASP A 1 94 ? 3.649 -4.385 4.162 1.00 80.06 94 ASP A O 1
ATOM 744 N N . SER A 1 95 ? 5.631 -4.973 4.993 1.00 85.69 95 SER A N 1
ATOM 745 C CA . SER A 1 95 ? 5.163 -6.286 5.434 1.00 85.69 95 SER A CA 1
ATOM 746 C C . SER A 1 95 ? 4.423 -6.235 6.767 1.00 85.69 95 SER A C 1
ATOM 748 O O . SER A 1 95 ? 3.675 -7.165 7.066 1.00 85.69 95 SER A O 1
ATOM 750 N N . SER A 1 96 ? 4.592 -5.173 7.560 1.00 90.56 96 SER A N 1
ATOM 751 C CA . SER A 1 96 ? 4.086 -5.139 8.933 1.00 90.56 96 SER A CA 1
ATOM 752 C C . SER A 1 96 ? 2.561 -5.030 8.993 1.00 90.56 96 SER A C 1
ATOM 754 O O . SER A 1 96 ? 1.925 -5.778 9.736 1.00 90.56 96 SER A O 1
ATOM 756 N N . ALA A 1 97 ? 1.962 -4.191 8.144 1.00 91.00 97 ALA A N 1
ATOM 757 C CA . ALA A 1 97 ? 0.514 -4.007 8.099 1.00 91.00 97 ALA A CA 1
ATOM 758 C C . ALA A 1 97 ? -0.226 -5.277 7.658 1.00 91.00 97 ALA A C 1
ATOM 760 O O . ALA A 1 97 ? -1.158 -5.724 8.324 1.00 91.00 97 ALA A O 1
ATOM 761 N N . ILE A 1 98 ? 0.221 -5.907 6.566 1.00 92.56 98 ILE A N 1
ATOM 762 C CA . ILE A 1 98 ? -0.400 -7.147 6.082 1.00 92.56 98 ILE A CA 1
ATOM 763 C C . ILE A 1 98 ? -0.196 -8.313 7.051 1.00 92.56 98 ILE A C 1
ATOM 765 O O . ILE A 1 98 ? -1.089 -9.146 7.185 1.00 92.56 98 ILE A O 1
ATOM 769 N N . ALA A 1 99 ? 0.957 -8.388 7.725 1.00 94.25 99 ALA A N 1
ATOM 770 C CA . ALA A 1 99 ? 1.219 -9.436 8.701 1.00 94.25 99 ALA A CA 1
ATOM 771 C C . ALA A 1 99 ? 0.237 -9.340 9.874 1.00 94.25 99 ALA A C 1
ATOM 773 O O . ALA A 1 99 ? -0.385 -10.342 10.215 1.00 94.25 99 ALA A O 1
ATOM 774 N N . ALA A 1 100 ? 0.028 -8.134 10.412 1.00 94.88 100 ALA A N 1
ATOM 775 C CA . ALA A 1 100 ? -0.951 -7.900 11.470 1.00 94.88 100 ALA A CA 1
ATOM 776 C C . ALA A 1 100 ? -2.382 -8.221 11.009 1.00 94.88 100 ALA A C 1
ATOM 778 O O . ALA A 1 100 ? -3.107 -8.933 11.697 1.00 94.88 100 ALA A O 1
ATOM 779 N N . VAL A 1 101 ? -2.776 -7.781 9.808 1.00 95.12 101 VAL A N 1
ATOM 780 C CA . VAL A 1 101 ? -4.100 -8.103 9.246 1.00 95.12 101 VAL A CA 1
ATOM 781 C C . VAL A 1 101 ? -4.310 -9.612 9.128 1.00 95.12 101 VAL A C 1
ATOM 783 O O . VAL A 1 101 ? -5.353 -10.106 9.538 1.00 95.12 101 VAL A O 1
ATOM 786 N N . ARG A 1 102 ? -3.336 -10.353 8.589 1.00 95.50 102 ARG A N 1
ATOM 787 C CA . ARG A 1 102 ? -3.434 -11.813 8.411 1.00 95.50 102 ARG A CA 1
ATOM 788 C C . ARG A 1 102 ? -3.437 -12.583 9.724 1.00 95.50 102 ARG A C 1
ATOM 790 O O . ARG A 1 102 ? -3.992 -13.671 9.766 1.00 95.50 102 ARG A O 1
ATOM 797 N N . GLN A 1 103 ? -2.798 -12.046 10.758 1.00 96.44 103 GLN A N 1
ATOM 798 C CA . GLN A 1 103 ? -2.812 -12.645 12.087 1.00 96.44 103 GLN A CA 1
ATOM 799 C C . GLN A 1 103 ? -4.208 -12.579 12.724 1.00 96.44 103 GLN A C 1
ATOM 801 O O . GLN A 1 103 ? -4.598 -13.512 13.418 1.00 96.44 103 GLN A O 1
ATOM 806 N N . GLU A 1 104 ? -4.952 -11.500 12.473 1.00 96.00 104 GLU A N 1
ATOM 807 C CA . GLU A 1 104 ? -6.261 -11.253 13.092 1.00 96.00 104 GLU A CA 1
ATOM 808 C C . GLU A 1 104 ? -7.449 -11.673 12.211 1.00 96.00 104 GLU A C 1
ATOM 810 O O . GLU A 1 104 ? -8.539 -11.949 12.712 1.00 96.00 104 GLU A O 1
ATOM 815 N N . ALA A 1 105 ? -7.281 -11.692 10.887 1.00 94.19 105 ALA A N 1
ATOM 816 C CA . ALA A 1 105 ? -8.338 -12.082 9.962 1.00 94.19 105 ALA A CA 1
ATOM 817 C C . ALA A 1 105 ? -8.676 -13.576 10.091 1.00 94.19 105 ALA A C 1
ATOM 819 O O . ALA A 1 105 ? -7.797 -14.432 10.145 1.00 94.19 105 ALA A O 1
ATOM 820 N N . SER A 1 106 ? -9.969 -13.905 10.056 1.00 92.69 106 SER A N 1
ATOM 821 C CA . SER A 1 106 ? -10.456 -15.293 10.025 1.00 92.69 106 SER A CA 1
ATOM 822 C C . SER A 1 106 ? -10.374 -15.938 8.635 1.00 92.69 106 SER A C 1
ATOM 824 O O . SER A 1 106 ? -10.780 -17.087 8.456 1.00 92.69 106 SER A O 1
ATOM 826 N N . HIS A 1 107 ? -9.876 -15.200 7.642 1.00 93.12 107 HIS A N 1
ATOM 827 C CA . HIS A 1 107 ? -9.783 -15.595 6.242 1.00 93.12 107 HIS A CA 1
ATOM 828 C C . HIS A 1 107 ? -8.459 -15.132 5.632 1.00 93.12 107 HIS A C 1
ATOM 830 O O . HIS A 1 107 ? -7.788 -14.235 6.144 1.00 93.12 107 HIS A O 1
ATOM 836 N N . GLU A 1 108 ? -8.089 -15.732 4.502 1.00 93.50 108 GLU A N 1
ATOM 837 C CA . GLU A 1 108 ? -6.892 -15.322 3.776 1.00 93.50 108 GLU A CA 1
ATOM 838 C C . GLU A 1 108 ? -7.081 -13.938 3.141 1.00 93.50 108 GLU A C 1
ATOM 840 O O . GLU A 1 108 ? -8.040 -13.691 2.407 1.00 93.50 108 GLU A O 1
ATOM 845 N N . VAL A 1 109 ? -6.126 -13.043 3.406 1.00 94.12 109 VAL A N 1
ATOM 846 C CA . VAL A 1 109 ? -6.061 -11.717 2.786 1.00 94.12 109 VAL A CA 1
ATOM 847 C C . VAL A 1 109 ? -4.866 -11.661 1.843 1.00 94.12 109 VAL A C 1
ATOM 849 O O . VAL A 1 109 ? -3.700 -11.718 2.257 1.00 94.12 109 VAL A O 1
ATOM 852 N N . GLU A 1 110 ? -5.151 -11.525 0.554 1.00 93.25 110 GLU A N 1
ATOM 853 C CA . GLU A 1 110 ? -4.146 -11.342 -0.479 1.00 93.25 110 GLU A CA 1
ATOM 854 C C . GLU A 1 110 ? -3.601 -9.909 -0.444 1.00 93.25 110 GLU A C 1
ATOM 856 O O . GLU A 1 110 ? -4.337 -8.944 -0.214 1.00 93.25 110 GLU A O 1
ATOM 861 N N . LYS A 1 111 ? -2.295 -9.763 -0.683 1.00 90.69 111 LYS A N 1
ATOM 862 C CA . LYS A 1 111 ? -1.635 -8.460 -0.779 1.00 90.69 111 LYS A CA 1
ATOM 863 C C . LYS A 1 111 ? -1.118 -8.238 -2.184 1.00 90.69 111 LYS A C 1
ATOM 865 O O . LYS A 1 111 ? -0.302 -9.020 -2.665 1.00 90.69 111 LYS A O 1
ATOM 870 N N . TRP A 1 112 ? -1.535 -7.137 -2.793 1.00 90.25 112 TRP A N 1
ATOM 871 C CA . TRP A 1 112 ? -1.018 -6.653 -4.066 1.00 90.25 112 TRP A CA 1
ATOM 872 C C . TRP A 1 112 ? -0.237 -5.358 -3.847 1.00 90.25 112 TRP A C 1
ATOM 874 O O . TRP A 1 112 ? -0.640 -4.492 -3.069 1.00 90.25 112 TRP A O 1
ATOM 884 N N . SER A 1 113 ? 0.873 -5.202 -4.558 1.00 86.88 113 SER A N 1
ATOM 885 C CA . SER A 1 113 ? 1.608 -3.939 -4.585 1.00 86.88 113 SER A CA 1
ATOM 886 C C . SER A 1 113 ? 0.852 -2.924 -5.437 1.00 86.88 113 SER A C 1
ATOM 888 O O . SER A 1 113 ? 0.391 -3.242 -6.538 1.00 86.88 113 SER A O 1
ATOM 890 N N . ASP A 1 114 ? 0.746 -1.679 -4.979 1.00 88.56 114 ASP A N 1
ATOM 891 C CA . ASP A 1 114 ? 0.260 -0.619 -5.853 1.00 88.56 114 ASP A CA 1
ATOM 892 C C . ASP A 1 114 ? 1.287 -0.270 -6.947 1.00 88.56 114 ASP A C 1
ATOM 894 O O . ASP A 1 114 ? 2.498 -0.479 -6.827 1.00 88.56 114 ASP A O 1
ATOM 898 N N . THR A 1 115 ? 0.793 0.291 -8.051 1.00 88.06 115 THR A N 1
ATOM 899 C CA . THR A 1 115 ? 1.614 0.616 -9.224 1.00 88.06 115 THR A CA 1
ATOM 900 C C . THR A 1 115 ? 2.708 1.642 -8.935 1.00 88.06 115 THR A C 1
ATOM 902 O O . THR A 1 115 ? 3.739 1.637 -9.610 1.00 88.06 115 THR A O 1
ATOM 905 N N . ASN A 1 116 ? 2.506 2.536 -7.960 1.00 87.56 116 ASN A N 1
ATOM 906 C CA . ASN A 1 116 ? 3.495 3.550 -7.607 1.00 87.56 116 ASN A CA 1
ATOM 907 C C . ASN A 1 116 ? 4.679 2.899 -6.894 1.00 87.56 116 ASN A C 1
ATOM 909 O O . ASN A 1 116 ? 5.824 3.182 -7.247 1.00 87.56 116 ASN A O 1
ATOM 913 N N . HIS A 1 117 ? 4.413 1.995 -5.952 1.00 87.69 117 HIS A N 1
ATOM 914 C CA . HIS A 1 117 ? 5.444 1.231 -5.256 1.00 87.69 117 HIS A CA 1
ATOM 915 C C . HIS A 1 117 ? 6.146 0.244 -6.188 1.00 87.69 117 HIS A C 1
ATOM 917 O O . HIS A 1 117 ? 7.377 0.228 -6.231 1.00 87.69 117 HIS A O 1
ATOM 923 N N . ALA A 1 118 ? 5.406 -0.450 -7.057 1.00 90.19 118 ALA A N 1
ATOM 924 C CA . ALA A 1 118 ? 5.999 -1.288 -8.098 1.00 90.19 118 ALA A CA 1
ATOM 925 C C . ALA A 1 118 ? 6.949 -0.482 -9.010 1.00 90.19 118 ALA A C 1
ATOM 927 O O . ALA A 1 118 ? 8.089 -0.891 -9.248 1.00 90.19 118 ALA A O 1
ATOM 928 N N . LYS A 1 119 ? 6.528 0.712 -9.465 1.00 92.50 119 LYS A N 1
ATOM 929 C CA . LYS A 1 119 ? 7.381 1.626 -10.245 1.00 92.50 119 LYS A CA 1
ATOM 930 C C . LYS A 1 119 ? 8.601 2.072 -9.440 1.00 92.50 119 LYS A C 1
ATOM 932 O O . LYS A 1 119 ? 9.705 2.043 -9.973 1.00 92.50 119 LYS A O 1
ATOM 937 N N . LYS A 1 120 ? 8.419 2.476 -8.180 1.00 91.25 120 LYS A N 1
ATOM 938 C CA . LYS A 1 120 ? 9.496 2.937 -7.289 1.00 91.25 120 LYS A CA 1
ATOM 939 C C . LYS A 1 120 ? 10.552 1.853 -7.069 1.00 91.25 120 LYS A C 1
ATOM 941 O O . LYS A 1 120 ? 11.744 2.153 -7.097 1.00 91.25 120 LYS A O 1
ATOM 946 N N . ASN A 1 121 ? 10.136 0.601 -6.902 1.00 91.25 121 ASN A N 1
ATOM 947 C CA . ASN A 1 121 ? 11.045 -0.536 -6.776 1.00 91.25 121 ASN A CA 1
ATOM 948 C C . ASN A 1 121 ? 11.876 -0.741 -8.039 1.00 91.25 121 ASN A C 1
ATOM 950 O O . ASN A 1 121 ? 13.095 -0.911 -7.953 1.00 91.25 121 ASN A O 1
ATOM 954 N N . LEU A 1 122 ? 11.239 -0.685 -9.212 1.00 92.69 122 LEU A N 1
ATOM 955 C CA . LEU A 1 122 ? 11.946 -0.764 -10.486 1.00 92.69 122 LEU A CA 1
ATOM 956 C C . LEU A 1 122 ? 12.940 0.394 -10.629 1.00 92.69 122 LEU A C 1
ATOM 958 O O . LEU A 1 122 ? 14.125 0.156 -10.852 1.00 92.69 122 LEU A O 1
ATOM 962 N N . THR A 1 123 ? 12.492 1.641 -10.469 1.00 93.75 123 THR A N 1
ATOM 963 C CA . THR A 1 123 ? 13.353 2.814 -10.668 1.00 93.75 123 THR A CA 1
ATOM 964 C C . THR A 1 123 ? 14.500 2.859 -9.664 1.00 93.75 123 THR A C 1
ATOM 966 O O . THR A 1 123 ? 15.621 3.171 -10.054 1.00 93.75 123 THR A O 1
ATOM 969 N N . SER A 1 124 ? 14.278 2.470 -8.404 1.00 93.00 124 SER A N 1
ATOM 970 C CA . SER A 1 124 ? 15.340 2.347 -7.397 1.00 93.00 124 SER A CA 1
ATOM 971 C C . SER A 1 124 ? 16.429 1.360 -7.827 1.00 93.00 124 SER A C 1
ATOM 973 O O . SER A 1 124 ? 17.616 1.656 -7.690 1.00 93.00 124 SER A O 1
ATOM 975 N N . ARG A 1 125 ? 16.053 0.212 -8.407 1.00 93.75 125 ARG A N 1
ATOM 976 C CA . ARG A 1 125 ? 17.016 -0.760 -8.951 1.00 93.75 125 ARG A CA 1
ATOM 977 C C . ARG A 1 125 ? 17.736 -0.222 -10.185 1.00 93.75 125 ARG A C 1
ATOM 979 O O . ARG A 1 125 ? 18.939 -0.420 -10.300 1.00 93.75 125 ARG A O 1
ATOM 986 N N . LEU A 1 126 ? 17.038 0.497 -11.062 1.00 92.62 126 LEU A N 1
ATOM 987 C CA . LEU A 1 126 ? 17.643 1.121 -12.241 1.00 92.62 126 LEU A CA 1
ATOM 988 C C . LEU A 1 126 ? 18.664 2.208 -11.871 1.00 92.62 126 LEU A C 1
ATOM 990 O O . LEU A 1 126 ? 19.706 2.300 -12.512 1.00 92.62 126 LEU A O 1
ATOM 994 N N . TYR A 1 127 ? 18.426 2.984 -10.809 1.00 92.19 127 TYR A N 1
ATOM 995 C CA . TYR A 1 127 ? 19.410 3.954 -10.312 1.00 92.19 127 TYR A CA 1
ATOM 996 C C . TYR A 1 127 ? 20.710 3.295 -9.828 1.00 92.19 127 TYR A C 1
ATOM 998 O O . TYR A 1 127 ? 21.777 3.885 -9.977 1.00 92.19 127 TYR A O 1
ATOM 1006 N N . LYS A 1 128 ? 20.656 2.057 -9.313 1.00 93.69 128 LYS A N 1
ATOM 1007 C CA . LYS A 1 128 ? 21.861 1.296 -8.925 1.00 93.69 128 LYS A CA 1
ATOM 1008 C C . LYS A 1 128 ? 22.733 0.891 -10.117 1.00 93.69 128 LYS A C 1
ATOM 1010 O O . LYS A 1 128 ? 23.876 0.508 -9.913 1.00 93.69 128 LYS A O 1
ATOM 1015 N N . LEU A 1 129 ? 22.209 0.989 -11.340 1.00 89.31 129 LEU A N 1
ATOM 1016 C CA . LEU A 1 129 ? 22.945 0.746 -12.583 1.00 89.31 129 LEU A CA 1
ATOM 1017 C C . LEU A 1 129 ? 23.596 2.022 -13.145 1.00 89.31 129 LEU A C 1
ATOM 1019 O O . LEU A 1 129 ? 24.010 2.033 -14.301 1.00 89.31 129 LEU A O 1
ATOM 1023 N N . SER A 1 130 ? 23.649 3.108 -12.364 1.00 87.25 130 SER A N 1
ATOM 1024 C CA . SER A 1 130 ? 24.249 4.393 -12.761 1.00 87.25 130 SER A CA 1
ATOM 1025 C C . SER A 1 130 ? 23.648 5.001 -14.038 1.00 87.25 130 SER A C 1
ATOM 1027 O O . SER A 1 130 ? 24.313 5.739 -14.761 1.00 87.25 130 SER A O 1
ATOM 1029 N N . LEU A 1 131 ? 22.373 4.711 -14.313 1.00 89.75 131 LEU A N 1
ATOM 1030 C CA . LEU A 1 131 ? 21.637 5.281 -15.441 1.00 89.75 131 LEU A CA 1
ATOM 1031 C C . LEU A 1 131 ? 21.256 6.742 -15.178 1.00 89.75 131 LEU A C 1
ATOM 1033 O O . LEU A 1 131 ? 20.994 7.140 -14.039 1.00 89.75 131 LEU A O 1
ATOM 1037 N N . SER A 1 132 ? 21.149 7.539 -16.245 1.00 91.44 132 SER A N 1
ATOM 1038 C CA . SER A 1 132 ? 20.689 8.922 -16.117 1.00 91.44 132 SER A CA 1
ATOM 1039 C C . SER A 1 132 ? 19.223 8.980 -15.674 1.00 91.44 132 SER A C 1
ATOM 1041 O O . SER A 1 132 ? 18.403 8.130 -16.030 1.00 91.44 132 SER A O 1
ATOM 1043 N N . ALA A 1 133 ? 18.853 10.014 -14.911 1.00 91.62 133 ALA A N 1
ATOM 1044 C CA . ALA A 1 133 ? 17.484 10.173 -14.408 1.00 91.62 133 ALA A CA 1
ATOM 1045 C C . ALA A 1 133 ? 16.430 10.191 -15.534 1.00 91.62 133 ALA A C 1
ATOM 1047 O O . ALA A 1 133 ? 15.311 9.715 -15.339 1.00 91.62 133 ALA A O 1
ATOM 1048 N N . LYS A 1 134 ? 16.796 10.689 -16.725 1.00 90.25 134 LYS A N 1
ATOM 1049 C CA . LYS A 1 134 ? 15.944 10.671 -17.923 1.00 90.25 134 LYS A CA 1
ATOM 1050 C C . LYS A 1 134 ? 15.642 9.240 -18.369 1.00 90.25 134 LYS A C 1
ATOM 1052 O O . LYS A 1 134 ? 14.475 8.901 -18.552 1.00 90.25 134 LYS A O 1
ATOM 1057 N N . VAL A 1 135 ? 16.674 8.399 -18.468 1.00 90.44 135 VAL A N 1
ATOM 1058 C CA . VAL A 1 135 ? 16.549 6.982 -18.837 1.00 90.44 135 VAL A CA 1
ATOM 1059 C C . VAL A 1 135 ? 15.732 6.220 -17.793 1.00 90.44 135 VAL A C 1
ATOM 1061 O O . VAL A 1 135 ? 14.795 5.506 -18.146 1.00 90.44 135 VAL A O 1
ATOM 1064 N N . VAL A 1 136 ? 16.013 6.415 -16.500 1.00 93.00 136 VAL A N 1
ATOM 1065 C CA . VAL A 1 136 ? 15.261 5.754 -15.418 1.00 93.00 136 VAL A CA 1
ATOM 1066 C C . VAL A 1 136 ? 13.777 6.130 -15.452 1.00 93.00 136 VAL A C 1
ATOM 1068 O O . VAL A 1 136 ? 12.914 5.257 -15.338 1.00 93.00 136 VAL A O 1
ATOM 1071 N N . ASN A 1 137 ? 13.457 7.413 -15.644 1.00 91.56 137 ASN A N 1
ATOM 1072 C CA . ASN A 1 137 ? 12.070 7.861 -15.750 1.00 91.56 137 ASN A CA 1
ATOM 1073 C C . ASN A 1 137 ? 11.373 7.270 -16.985 1.00 91.56 137 ASN A C 1
ATOM 1075 O O . ASN A 1 137 ? 10.227 6.839 -16.880 1.00 91.56 137 ASN A O 1
ATOM 1079 N N . TYR A 1 138 ? 12.064 7.200 -18.125 1.00 90.81 138 TYR A N 1
ATOM 1080 C CA . TYR A 1 138 ? 11.544 6.583 -19.344 1.00 90.81 138 TYR A CA 1
ATOM 1081 C C . TYR A 1 138 ? 11.165 5.109 -19.127 1.00 90.81 138 TYR A C 1
ATOM 1083 O O . TYR A 1 138 ? 10.009 4.742 -19.345 1.00 90.81 138 TYR A O 1
ATOM 1091 N N . PHE A 1 139 ? 12.069 4.290 -18.576 1.00 92.00 139 PHE A N 1
ATOM 1092 C CA . PHE A 1 139 ? 11.757 2.899 -18.216 1.00 92.00 139 PHE A CA 1
ATOM 1093 C C . PHE A 1 139 ? 10.604 2.802 -17.209 1.00 92.00 139 PHE A C 1
ATOM 1095 O O . PHE A 1 139 ? 9.718 1.963 -17.360 1.00 92.00 139 PHE A O 1
ATOM 1102 N N . GLY A 1 140 ? 10.570 3.686 -16.209 1.00 92.75 140 GLY A N 1
ATOM 1103 C CA . GLY A 1 140 ? 9.479 3.738 -15.239 1.00 92.75 140 GLY A CA 1
ATOM 1104 C C . GLY A 1 140 ? 8.119 4.075 -15.865 1.00 92.75 140 GLY A C 1
ATOM 1105 O O . GLY A 1 140 ? 7.095 3.592 -15.386 1.00 92.75 140 GLY A O 1
ATOM 1106 N N . GLN A 1 141 ? 8.077 4.896 -16.918 1.00 90.25 141 GLN A N 1
ATOM 1107 C CA . GLN A 1 141 ? 6.846 5.197 -17.657 1.00 90.25 141 GLN A CA 1
ATOM 1108 C C . GLN A 1 141 ? 6.403 4.021 -18.524 1.00 90.25 141 GLN A C 1
ATOM 1110 O O . GLN A 1 141 ? 5.224 3.670 -18.492 1.00 90.25 141 GLN A O 1
ATOM 1115 N N . LEU A 1 142 ? 7.332 3.391 -19.251 1.00 90.06 142 LEU A N 1
ATOM 1116 C CA . LEU A 1 142 ? 7.038 2.189 -20.034 1.00 90.06 142 LEU A CA 1
ATOM 1117 C C . LEU A 1 142 ? 6.481 1.078 -19.145 1.00 90.06 142 LEU A C 1
ATOM 1119 O O . LEU A 1 142 ? 5.446 0.507 -19.465 1.00 90.06 142 LEU A O 1
ATOM 1123 N N . PHE A 1 143 ? 7.103 0.842 -17.990 1.00 92.44 143 PHE A N 1
ATOM 1124 C CA . PHE A 1 143 ? 6.648 -0.147 -17.018 1.00 92.44 143 PHE A CA 1
ATOM 1125 C C . PHE A 1 143 ? 5.198 0.083 -16.574 1.00 92.44 143 PHE A C 1
ATOM 1127 O O . PHE A 1 143 ? 4.374 -0.820 -16.672 1.00 92.44 143 PHE A O 1
ATOM 1134 N N . VAL A 1 144 ? 4.847 1.301 -16.149 1.00 91.31 144 VAL A N 1
ATOM 1135 C CA . VAL A 1 144 ? 3.465 1.606 -15.738 1.00 91.31 144 VAL A CA 1
ATOM 1136 C C . VAL A 1 144 ? 2.483 1.486 -16.904 1.00 91.31 144 VAL A C 1
ATOM 1138 O O . VAL A 1 144 ? 1.366 1.010 -16.708 1.00 91.31 144 VAL A O 1
ATOM 1141 N N . ARG A 1 145 ? 2.882 1.871 -18.124 1.00 88.81 145 ARG A N 1
ATOM 1142 C CA . ARG A 1 145 ? 2.045 1.687 -19.320 1.00 88.81 145 ARG A CA 1
ATOM 1143 C C . ARG A 1 145 ? 1.741 0.214 -19.576 1.00 88.81 145 ARG A C 1
ATOM 1145 O O . ARG A 1 145 ? 0.580 -0.098 -19.820 1.00 88.81 145 ARG A O 1
ATOM 1152 N N . VAL A 1 146 ? 2.739 -0.669 -19.459 1.00 90.06 146 VAL A N 1
ATOM 1153 C CA . VAL A 1 146 ? 2.549 -2.127 -19.586 1.00 90.06 146 VAL A CA 1
ATOM 1154 C C . VAL A 1 146 ? 1.476 -2.603 -18.616 1.00 90.06 146 VAL A C 1
ATOM 1156 O O . VAL A 1 146 ? 0.495 -3.210 -19.034 1.00 90.06 146 VAL A O 1
ATOM 1159 N N . LEU A 1 147 ? 1.658 -2.287 -17.328 1.00 89.50 147 LEU A N 1
ATOM 1160 C CA . LEU A 1 147 ? 0.778 -2.752 -16.256 1.00 89.50 147 LEU A CA 1
ATOM 1161 C C . LEU A 1 147 ? -0.661 -2.256 -16.431 1.00 89.50 147 LEU A C 1
ATOM 1163 O O . LEU A 1 147 ? -1.606 -2.977 -16.125 1.00 89.50 147 LEU A O 1
ATOM 1167 N N . ASN A 1 148 ? -0.832 -1.026 -16.920 1.00 87.31 148 ASN A N 1
ATOM 1168 C CA . ASN A 1 148 ? -2.153 -0.449 -17.144 1.00 87.31 148 ASN A CA 1
ATOM 1169 C C . ASN A 1 148 ? -2.840 -1.020 -18.388 1.00 87.31 148 ASN A C 1
ATOM 1171 O O . ASN A 1 148 ? -4.053 -1.210 -18.360 1.00 87.31 148 ASN A O 1
ATOM 1175 N N . HIS A 1 149 ? -2.095 -1.270 -19.468 1.00 86.06 149 HIS A N 1
ATOM 1176 C CA . HIS A 1 149 ? -2.671 -1.745 -20.725 1.00 86.06 149 HIS A CA 1
ATOM 1177 C C . HIS A 1 149 ? -3.045 -3.230 -20.675 1.00 86.06 149 HIS A C 1
ATOM 1179 O O . HIS A 1 149 ? -4.103 -3.607 -21.161 1.00 86.06 149 HIS A O 1
ATOM 1185 N N . HIS A 1 150 ? -2.215 -4.060 -20.036 1.00 86.62 150 HIS A N 1
ATOM 1186 C CA . HIS A 1 150 ? -2.426 -5.513 -19.927 1.00 86.62 150 HIS A CA 1
ATOM 1187 C C . HIS A 1 150 ? -3.037 -5.927 -18.589 1.00 86.62 150 HIS A C 1
ATOM 1189 O O . HIS A 1 150 ? -2.871 -7.050 -18.112 1.00 86.62 150 HIS A O 1
ATOM 1195 N N . LYS A 1 151 ? -3.746 -4.999 -17.946 1.00 83.25 151 LYS A N 1
ATOM 1196 C CA . LYS A 1 151 ? -4.337 -5.209 -16.631 1.00 83.25 151 LYS A CA 1
ATOM 1197 C C . LYS A 1 151 ? -5.278 -6.419 -16.644 1.00 83.25 151 LYS A C 1
ATOM 1199 O O . LYS A 1 151 ? -6.252 -6.443 -17.387 1.00 83.25 151 LYS A O 1
ATOM 1204 N N . GLY A 1 152 ? -5.008 -7.389 -15.771 1.00 83.50 152 GLY A N 1
ATOM 1205 C CA . GLY A 1 152 ? -5.789 -8.627 -15.672 1.00 83.50 152 GLY A CA 1
ATOM 1206 C C . GLY A 1 152 ? -5.359 -9.739 -16.635 1.00 83.50 152 GLY A C 1
ATOM 1207 O O . GLY A 1 152 ? -5.910 -10.830 -16.553 1.00 83.50 152 GLY A O 1
ATOM 1208 N N . ASN A 1 153 ? -4.360 -9.506 -17.493 1.00 89.44 153 ASN A N 1
ATOM 1209 C CA . ASN A 1 153 ? -3.785 -10.517 -18.377 1.00 89.44 153 ASN A CA 1
ATOM 1210 C C . ASN A 1 153 ? -2.295 -10.709 -18.056 1.00 89.44 153 ASN A C 1
ATOM 1212 O O . ASN A 1 153 ? -1.441 -9.898 -18.423 1.00 89.44 153 ASN A O 1
ATOM 1216 N N . VAL A 1 154 ? -1.990 -11.780 -17.321 1.00 90.06 154 VAL A N 1
ATOM 1217 C CA . VAL A 1 154 ? -0.638 -12.070 -16.816 1.00 90.06 154 VAL A CA 1
ATOM 1218 C C . VAL A 1 154 ? 0.329 -12.409 -17.949 1.00 90.06 154 VAL A C 1
ATOM 1220 O O . VAL A 1 154 ? 1.476 -11.963 -17.927 1.00 90.06 154 VAL A O 1
ATOM 1223 N N . GLU A 1 155 ? -0.128 -13.167 -18.943 1.00 91.06 155 GLU A N 1
ATOM 1224 C CA . GLU A 1 155 ? 0.693 -13.650 -20.055 1.00 91.06 155 GLU A CA 1
ATOM 1225 C C . GLU A 1 155 ? 1.125 -12.493 -20.957 1.00 91.06 155 GLU A C 1
ATOM 1227 O O . GLU A 1 155 ? 2.325 -12.291 -21.173 1.00 91.06 155 GLU A O 1
ATOM 1232 N N . ASP A 1 156 ? 0.169 -11.665 -21.386 1.00 89.31 156 ASP A N 1
ATOM 1233 C CA . ASP A 1 156 ? 0.458 -10.477 -22.186 1.00 89.31 156 ASP A CA 1
ATOM 1234 C C . ASP A 1 156 ? 1.275 -9.452 -21.394 1.00 89.31 156 ASP A C 1
ATOM 1236 O O . ASP A 1 156 ? 2.207 -8.863 -21.944 1.00 89.31 156 ASP A O 1
ATOM 1240 N N . THR A 1 157 ? 1.001 -9.274 -20.093 1.00 90.94 157 THR A N 1
ATOM 1241 C CA . THR A 1 157 ? 1.825 -8.418 -19.221 1.00 90.94 157 THR A CA 1
ATOM 1242 C C . THR A 1 157 ? 3.273 -8.905 -19.206 1.00 90.94 157 THR A C 1
ATOM 1244 O O . THR A 1 157 ? 4.194 -8.110 -19.389 1.00 90.94 157 THR A O 1
ATOM 1247 N N . ALA A 1 158 ? 3.506 -10.205 -19.013 1.00 91.94 158 ALA A N 1
ATOM 1248 C CA . ALA A 1 158 ? 4.849 -10.770 -18.951 1.00 91.94 158 ALA A CA 1
ATOM 1249 C C . ALA A 1 158 ? 5.596 -10.637 -20.287 1.00 91.94 158 ALA A C 1
ATOM 1251 O O . ALA A 1 158 ? 6.780 -10.285 -20.299 1.00 91.94 158 ALA A O 1
ATOM 1252 N N . GLU A 1 159 ? 4.922 -10.886 -21.412 1.00 90.75 159 GLU A N 1
ATOM 1253 C CA . GLU A 1 159 ? 5.487 -10.681 -22.749 1.00 90.75 159 GLU A CA 1
ATOM 1254 C C . GLU A 1 159 ? 5.840 -9.203 -22.981 1.00 90.75 159 GLU A C 1
ATOM 1256 O O . GLU A 1 159 ? 6.953 -8.871 -23.400 1.00 90.75 159 GLU A O 1
ATOM 1261 N N . ALA A 1 160 ? 4.923 -8.304 -22.630 1.00 90.12 160 ALA A N 1
ATOM 1262 C CA . ALA A 1 160 ? 5.079 -6.866 -22.760 1.00 90.12 160 ALA A CA 1
ATOM 1263 C C . ALA A 1 160 ? 6.234 -6.308 -21.914 1.00 90.12 160 ALA A C 1
ATOM 1265 O O . ALA A 1 160 ? 7.021 -5.495 -22.407 1.00 90.12 160 ALA A O 1
ATOM 1266 N N . LEU A 1 161 ? 6.383 -6.775 -20.669 1.00 91.75 161 LEU A N 1
ATOM 1267 C CA . LEU A 1 161 ? 7.485 -6.399 -19.779 1.00 91.75 161 LEU A CA 1
ATOM 1268 C C . LEU A 1 161 ? 8.847 -6.796 -20.367 1.00 91.75 161 LEU A C 1
ATOM 1270 O O . LEU A 1 161 ? 9.784 -5.996 -20.340 1.00 91.75 161 LEU A O 1
ATOM 1274 N N . LYS A 1 162 ? 8.955 -7.998 -20.950 1.00 91.38 162 LYS A N 1
ATOM 1275 C CA . LYS A 1 162 ? 10.184 -8.462 -21.621 1.00 91.38 162 LYS A CA 1
ATOM 1276 C C . LYS A 1 162 ? 10.539 -7.600 -22.832 1.00 91.38 162 LYS A C 1
ATOM 1278 O O . LYS A 1 162 ? 11.717 -7.459 -23.149 1.00 91.38 162 LYS A O 1
ATOM 1283 N N . ASN A 1 163 ? 9.544 -7.000 -23.483 1.00 89.62 163 ASN A N 1
ATOM 1284 C CA . ASN A 1 163 ? 9.751 -6.174 -24.666 1.00 89.62 163 ASN A CA 1
ATOM 1285 C C . ASN A 1 163 ? 10.156 -4.714 -24.368 1.00 89.62 163 ASN A C 1
ATOM 1287 O O . ASN A 1 163 ? 10.569 -4.005 -25.282 1.00 89.62 163 ASN A O 1
ATOM 1291 N N . ILE A 1 164 ? 10.106 -4.257 -23.109 1.00 89.88 164 ILE A N 1
ATOM 1292 C CA . ILE A 1 164 ? 10.513 -2.887 -22.739 1.00 89.88 164 ILE A CA 1
ATOM 1293 C C . ILE A 1 164 ? 11.973 -2.612 -23.125 1.00 89.88 164 ILE A C 1
ATOM 1295 O O . ILE A 1 164 ? 12.280 -1.554 -23.671 1.00 89.88 164 ILE A O 1
ATOM 1299 N N . VAL A 1 165 ? 12.881 -3.547 -22.825 1.00 89.31 165 VAL A N 1
ATOM 1300 C CA . VAL A 1 165 ? 14.313 -3.370 -23.103 1.00 89.31 165 VAL A CA 1
ATOM 1301 C C . VAL A 1 165 ? 14.587 -3.380 -24.611 1.00 89.31 165 VAL A C 1
ATOM 1303 O O . VAL A 1 165 ? 15.152 -2.397 -25.080 1.00 89.31 165 VAL A O 1
ATOM 1306 N N . PRO A 1 166 ? 14.156 -4.386 -25.402 1.00 88.12 166 PRO A N 1
ATOM 1307 C CA . PRO A 1 166 ? 14.262 -4.335 -26.862 1.00 88.12 166 PRO A CA 1
ATOM 1308 C C . PRO A 1 166 ? 13.738 -3.023 -27.459 1.00 88.12 166 PRO A C 1
ATOM 1310 O O . PRO A 1 166 ? 14.458 -2.382 -28.223 1.00 88.12 166 PRO A O 1
ATOM 1313 N N . HIS A 1 167 ? 12.557 -2.568 -27.025 1.00 86.44 167 HIS A N 1
ATOM 1314 C CA . HIS A 1 167 ? 11.976 -1.296 -27.454 1.00 86.44 167 HIS A CA 1
ATOM 1315 C C . HIS A 1 167 ? 12.892 -0.100 -27.155 1.00 86.44 167 HIS A C 1
ATOM 1317 O O . HIS A 1 167 ? 13.152 0.706 -28.041 1.00 86.44 167 HIS A O 1
ATOM 1323 N N . ALA A 1 168 ? 13.433 -0.002 -25.936 1.00 85.88 168 ALA A N 1
ATOM 1324 C CA . ALA A 1 168 ? 14.326 1.093 -25.548 1.00 85.88 168 ALA A CA 1
ATOM 1325 C C . ALA A 1 168 ? 15.625 1.150 -26.380 1.00 85.88 168 ALA A C 1
ATOM 1327 O O . ALA A 1 168 ? 16.245 2.207 -26.478 1.00 85.88 168 ALA A O 1
ATOM 1328 N N . TYR A 1 169 ? 16.033 0.024 -26.974 1.00 86.81 169 TYR A N 1
ATOM 1329 C CA . TYR A 1 169 ? 17.208 -0.101 -27.844 1.00 86.81 169 TYR A CA 1
ATOM 1330 C C . TYR A 1 169 ? 16.871 -0.090 -29.347 1.00 86.81 169 TYR A C 1
ATOM 1332 O O . TYR A 1 169 ? 17.733 -0.432 -30.161 1.00 86.81 169 TYR A O 1
ATOM 1340 N N . GLY A 1 170 ? 15.646 0.288 -29.722 1.00 81.81 170 GLY A N 1
ATOM 1341 C CA . GLY A 1 170 ? 15.217 0.416 -31.118 1.00 81.81 170 GLY A CA 1
ATOM 1342 C C . GLY A 1 170 ? 14.802 -0.896 -31.794 1.00 81.81 170 GLY A C 1
ATOM 1343 O O . GLY A 1 170 ? 14.636 -0.935 -33.010 1.00 81.81 170 GLY A O 1
ATOM 1344 N N . THR A 1 171 ? 14.656 -1.996 -31.050 1.00 84.31 171 THR A N 1
ATOM 1345 C CA . THR A 1 171 ? 14.131 -3.260 -31.585 1.00 84.31 171 THR A CA 1
ATOM 1346 C C . THR A 1 171 ? 12.616 -3.296 -31.408 1.00 84.31 171 THR A C 1
ATOM 1348 O O . THR A 1 171 ? 12.106 -3.456 -30.296 1.00 84.31 171 THR A O 1
ATOM 1351 N N . HIS A 1 172 ? 11.892 -3.165 -32.522 1.00 82.88 172 HIS A N 1
ATOM 1352 C CA . HIS A 1 172 ? 10.438 -2.982 -32.525 1.00 82.88 172 HIS A CA 1
ATOM 1353 C C . HIS A 1 172 ? 9.624 -4.204 -32.980 1.00 82.88 172 HIS A C 1
ATOM 1355 O O . HIS A 1 172 ? 8.399 -4.118 -33.011 1.00 82.88 172 HIS A O 1
ATOM 1361 N N . ASP A 1 173 ? 10.257 -5.356 -33.224 1.00 77.75 173 ASP A N 1
ATOM 1362 C CA . ASP A 1 173 ? 9.618 -6.568 -33.777 1.00 77.75 173 ASP A CA 1
ATOM 1363 C C . ASP A 1 173 ? 8.402 -7.061 -32.975 1.00 77.75 173 ASP A C 1
ATOM 1365 O O . ASP A 1 173 ? 7.461 -7.620 -33.531 1.00 77.75 173 ASP A O 1
ATOM 1369 N N . LYS A 1 174 ? 8.411 -6.842 -31.655 1.00 78.75 174 LYS A N 1
ATOM 1370 C CA . LYS A 1 174 ? 7.335 -7.244 -30.731 1.00 78.75 174 LYS A CA 1
ATOM 1371 C C . LYS A 1 174 ? 6.579 -6.054 -30.131 1.00 78.75 174 LYS A C 1
ATOM 1373 O O . LYS A 1 174 ? 5.841 -6.202 -29.155 1.00 78.75 174 LYS A O 1
ATOM 1378 N N . CYS A 1 175 ? 6.764 -4.849 -30.676 1.00 76.69 175 CYS A N 1
ATOM 1379 C CA . CYS A 1 175 ? 6.033 -3.667 -30.225 1.00 76.69 175 CYS A CA 1
ATOM 1380 C C . CYS A 1 175 ? 4.569 -3.728 -30.688 1.00 76.69 175 CYS A C 1
ATOM 1382 O O . CYS A 1 175 ? 4.235 -3.328 -31.802 1.00 76.69 175 CYS A O 1
ATOM 1384 N N . LYS A 1 176 ? 3.682 -4.204 -29.804 1.00 71.31 176 LYS A N 1
ATOM 1385 C CA . LYS A 1 176 ? 2.220 -4.094 -29.965 1.00 71.31 176 LYS A CA 1
ATOM 1386 C C . LYS A 1 176 ? 1.766 -2.624 -29.812 1.00 71.31 176 LYS A C 1
ATOM 1388 O O . LYS A 1 176 ? 2.546 -1.754 -29.422 1.00 71.31 176 LYS A O 1
ATOM 1393 N N . GLU A 1 177 ? 0.493 -2.338 -30.095 1.00 69.06 177 GLU A N 1
ATOM 1394 C CA . GLU A 1 177 ? -0.078 -0.975 -30.120 1.00 69.06 177 GLU A CA 1
ATOM 1395 C C . GLU A 1 177 ? 0.149 -0.153 -28.845 1.00 69.06 177 GLU A C 1
ATOM 1397 O O . GLU A 1 177 ? 0.372 1.051 -28.916 1.00 69.06 177 GLU A O 1
ATOM 1402 N N . TRP A 1 178 ? 0.201 -0.793 -27.681 1.00 68.94 178 TRP A N 1
ATOM 1403 C CA . TRP A 1 178 ? 0.401 -0.121 -26.394 1.00 68.94 178 TRP A CA 1
ATOM 1404 C C . TRP A 1 178 ? 1.794 0.507 -26.199 1.00 68.94 178 TRP A C 1
ATOM 1406 O O . TRP A 1 178 ? 1.960 1.387 -25.353 1.00 68.94 178 TRP A O 1
ATOM 1416 N N . LEU A 1 179 ? 2.790 0.082 -26.988 1.00 68.25 179 LEU A N 1
ATOM 1417 C CA . LEU A 1 179 ? 4.129 0.687 -27.053 1.00 68.25 179 LEU A CA 1
ATOM 1418 C C . LEU A 1 179 ? 4.218 1.812 -28.091 1.00 68.25 179 LEU A C 1
ATOM 1420 O O . LEU A 1 179 ? 5.207 2.544 -28.093 1.00 68.25 179 LEU A O 1
ATOM 1424 N N . LYS A 1 180 ? 3.208 1.981 -28.959 1.00 56.09 180 LYS A N 1
ATOM 1425 C CA . LYS A 1 180 ? 3.201 2.953 -30.067 1.00 56.09 180 LYS A CA 1
ATOM 1426 C C . LYS A 1 180 ? 2.901 4.383 -29.604 1.00 56.09 180 LYS A C 1
ATOM 1428 O O . LYS A 1 180 ? 2.139 5.113 -30.226 1.00 56.09 180 LYS A O 1
ATOM 1433 N N . CYS A 1 181 ? 3.530 4.837 -28.526 1.00 44.72 181 CYS A N 1
ATOM 1434 C CA . CYS A 1 181 ? 3.578 6.262 -28.209 1.00 44.72 181 CYS A CA 1
ATOM 1435 C C . CYS A 1 181 ? 4.879 6.850 -28.751 1.00 44.72 181 CYS A C 1
ATOM 1437 O O . CYS A 1 181 ? 5.804 7.076 -27.979 1.00 44.72 181 CYS A O 1
ATOM 1439 N N . HIS A 1 182 ? 4.928 7.013 -30.075 1.00 47.41 182 HIS A N 1
ATOM 1440 C CA . HIS A 1 182 ? 5.464 8.148 -30.837 1.00 47.41 182 HIS A CA 1
ATOM 1441 C C . HIS A 1 182 ? 5.713 7.676 -32.279 1.00 47.41 182 HIS A C 1
ATOM 1443 O O . HIS A 1 182 ? 6.816 7.277 -32.633 1.00 47.41 182 HIS A O 1
ATOM 144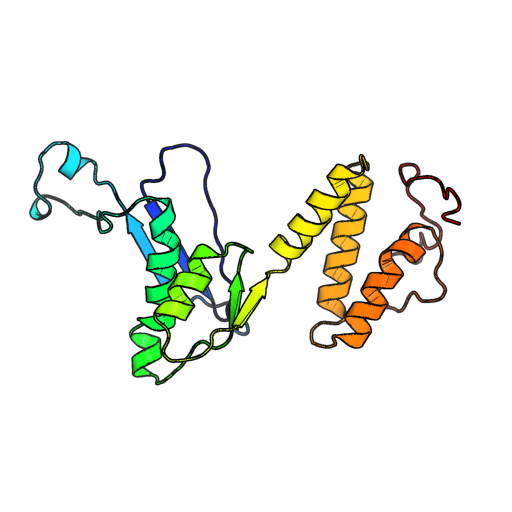9 N N . GLU A 1 183 ? 4.713 7.804 -33.156 1.00 47.12 183 GLU A N 1
ATOM 1450 C CA . GLU A 1 183 ? 4.907 7.661 -34.615 1.00 47.12 183 GLU A CA 1
ATOM 1451 C C . GLU A 1 183 ? 5.979 8.622 -35.170 1.00 47.12 183 GLU A C 1
ATOM 1453 O O . GLU A 1 183 ? 6.477 8.431 -36.274 1.00 47.12 183 GLU A O 1
ATOM 1458 N N . LYS A 1 184 ? 6.383 9.634 -34.388 1.00 46.06 184 LYS A N 1
ATOM 1459 C CA . LYS A 1 184 ? 7.477 10.555 -34.718 1.00 46.06 184 LYS A CA 1
ATOM 1460 C C . LYS A 1 184 ? 8.872 10.091 -34.274 1.00 46.06 184 LYS A C 1
ATOM 1462 O O . LYS A 1 184 ? 9.835 10.727 -34.674 1.00 46.06 184 LYS A O 1
ATOM 1467 N N . ASP A 1 185 ? 8.989 9.020 -33.486 1.00 49.84 185 ASP A N 1
ATOM 1468 C CA . ASP A 1 185 ? 10.235 8.657 -32.790 1.00 49.84 185 ASP A CA 1
ATOM 1469 C C . ASP A 1 185 ? 10.408 7.133 -32.599 1.00 49.84 185 ASP A C 1
ATOM 1471 O O . ASP A 1 185 ? 11.065 6.685 -31.663 1.00 49.84 185 ASP A O 1
ATOM 1475 N N . ASN A 1 186 ? 9.904 6.301 -33.520 1.00 55.72 186 ASN A N 1
ATOM 1476 C CA . ASN A 1 186 ? 10.206 4.852 -33.545 1.00 55.72 186 ASN A CA 1
ATOM 1477 C C . ASN A 1 186 ? 11.716 4.534 -33.678 1.00 55.72 186 ASN A C 1
ATOM 1479 O O . ASN A 1 186 ? 12.095 3.374 -33.662 1.00 55.72 186 ASN A O 1
ATOM 1483 N N . ASN A 1 187 ? 12.579 5.545 -33.814 1.00 60.12 187 ASN A N 1
ATOM 1484 C CA . ASN A 1 187 ? 14.036 5.413 -33.826 1.00 60.12 187 ASN A CA 1
ATOM 1485 C C . ASN A 1 187 ? 14.711 6.167 -32.662 1.00 60.12 187 ASN A C 1
ATOM 1487 O O . ASN A 1 187 ? 15.934 6.322 -32.656 1.00 60.12 187 ASN A O 1
ATOM 1491 N N . PHE A 1 188 ? 13.946 6.685 -31.696 1.00 70.38 188 PHE A N 1
ATOM 1492 C CA . PHE A 1 188 ? 14.505 7.451 -30.589 1.00 70.38 188 PHE A CA 1
ATOM 1493 C C . PHE A 1 188 ? 15.171 6.531 -29.569 1.00 70.38 188 PHE A C 1
ATOM 1495 O O . PHE A 1 188 ? 14.524 5.756 -28.869 1.00 70.38 188 PHE A O 1
ATOM 1502 N N . ILE A 1 189 ? 16.490 6.666 -29.459 1.00 79.56 189 ILE A N 1
ATOM 1503 C CA . ILE A 1 189 ? 17.321 5.936 -28.507 1.00 79.56 189 ILE A CA 1
ATOM 1504 C C . ILE A 1 189 ? 18.032 6.971 -27.634 1.00 79.56 189 ILE A C 1
ATOM 1506 O O . ILE A 1 189 ? 18.754 7.840 -28.132 1.00 79.56 189 ILE A O 1
ATOM 1510 N N . TYR A 1 190 ? 17.839 6.891 -26.316 1.00 79.38 190 TYR A N 1
ATOM 1511 C CA . TYR A 1 190 ? 18.550 7.763 -25.379 1.00 79.38 190 TYR A CA 1
ATOM 1512 C C . TYR A 1 190 ? 20.065 7.536 -25.483 1.00 79.38 190 TYR A C 1
ATOM 1514 O O . TYR A 1 190 ? 20.542 6.419 -25.306 1.00 79.38 190 TYR A O 1
ATOM 1522 N N . LYS A 1 191 ? 20.833 8.615 -25.690 1.00 81.56 191 LYS A N 1
ATOM 1523 C CA . LYS A 1 191 ? 22.309 8.571 -25.773 1.00 81.56 191 LYS A CA 1
ATOM 1524 C C . LYS A 1 191 ? 22.975 8.020 -24.508 1.00 81.56 191 LYS A C 1
ATOM 1526 O O . LYS A 1 191 ? 24.056 7.449 -24.592 1.00 81.56 191 LYS A O 1
ATOM 1531 N N . ASP A 1 192 ? 22.316 8.195 -23.364 1.00 82.88 192 ASP A N 1
ATOM 1532 C CA . ASP A 1 192 ? 22.796 7.765 -22.047 1.00 82.88 192 ASP A CA 1
ATOM 1533 C C . ASP A 1 192 ? 22.501 6.281 -21.760 1.00 82.88 192 ASP A C 1
ATOM 1535 O O . ASP A 1 192 ? 22.786 5.799 -20.661 1.00 82.88 192 ASP A O 1
ATOM 1539 N N . LEU A 1 193 ? 21.879 5.552 -22.697 1.00 84.12 193 LEU A N 1
ATOM 1540 C CA . LEU A 1 193 ? 21.724 4.109 -22.558 1.00 84.12 193 LEU A CA 1
ATOM 1541 C C . LEU A 1 193 ? 23.103 3.437 -22.596 1.00 84.12 193 LEU A C 1
ATOM 1543 O O . LEU A 1 193 ? 23.961 3.837 -23.391 1.00 84.12 193 LEU A O 1
ATOM 1547 N N . PRO A 1 194 ? 23.325 2.394 -21.777 1.00 82.00 194 PRO A N 1
ATOM 1548 C CA . PRO A 1 194 ? 24.512 1.564 -21.895 1.00 82.00 194 PRO A CA 1
ATOM 1549 C C . PRO A 1 194 ? 24.684 1.108 -23.344 1.00 82.00 194 PRO A C 1
ATOM 1551 O O . PRO A 1 194 ? 23.726 0.698 -23.994 1.00 82.00 194 PRO A O 1
ATOM 1554 N N . LYS A 1 195 ? 25.901 1.191 -23.883 1.00 76.44 195 LYS A N 1
ATOM 1555 C CA . LYS A 1 195 ? 26.166 0.652 -25.223 1.00 76.44 195 LYS A CA 1
ATOM 1556 C C . LYS A 1 195 ? 25.885 -0.855 -25.201 1.00 76.44 195 LYS A C 1
ATOM 1558 O O . LYS A 1 195 ? 26.111 -1.488 -24.173 1.00 76.44 195 LYS A O 1
ATOM 1563 N N . LYS A 1 196 ? 25.412 -1.426 -26.319 1.00 59.12 196 LYS A N 1
ATOM 1564 C CA . LYS A 1 196 ? 25.289 -2.885 -26.499 1.00 59.12 196 LYS A CA 1
ATOM 1565 C C . LYS A 1 196 ? 26.682 -3.518 -26.391 1.00 59.12 196 LYS A C 1
ATOM 1567 O O . LYS A 1 196 ? 27.335 -3.757 -27.400 1.00 59.12 196 LYS A O 1
ATOM 1572 N N . THR A 1 197 ? 27.171 -3.759 -25.184 1.00 47.44 197 THR A N 1
ATOM 1573 C CA . THR A 1 197 ? 28.195 -4.768 -24.955 1.00 47.44 197 THR A CA 1
ATOM 1574 C C . THR A 1 197 ? 27.478 -6.093 -25.140 1.00 47.44 197 THR A C 1
ATOM 1576 O O . THR A 1 197 ? 26.493 -6.369 -24.460 1.00 47.44 197 THR A O 1
ATOM 1579 N N . THR A 1 198 ? 27.901 -6.859 -26.136 1.00 35.03 198 THR A N 1
ATOM 1580 C CA . THR A 1 198 ? 27.485 -8.244 -26.353 1.00 35.03 198 THR A CA 1
ATOM 1581 C C . THR A 1 198 ? 27.531 -8.993 -25.023 1.00 35.03 198 THR A C 1
ATOM 1583 O O . THR A 1 198 ? 28.612 -9.263 -24.502 1.00 35.03 198 THR A O 1
ATOM 1586 N N . PHE A 1 199 ? 26.364 -9.281 -24.451 1.00 36.00 199 PHE A N 1
ATOM 1587 C CA . PHE A 1 199 ? 26.241 -10.306 -23.427 1.00 36.00 199 PHE A CA 1
ATOM 1588 C C . PHE A 1 199 ? 26.281 -11.630 -24.190 1.00 36.00 199 PHE A C 1
ATOM 1590 O O . PHE A 1 199 ? 25.265 -12.044 -24.747 1.00 36.00 199 PHE A O 1
ATOM 1597 N N . ASN A 1 200 ? 27.491 -12.177 -24.338 1.00 32.25 200 ASN A N 1
ATOM 1598 C CA . ASN A 1 200 ? 27.697 -13.559 -24.770 1.00 32.25 200 ASN A CA 1
ATOM 1599 C C . ASN A 1 200 ? 27.216 -14.513 -23.678 1.00 32.25 200 ASN A C 1
ATOM 1601 O O . ASN A 1 200 ? 27.462 -14.196 -22.490 1.00 32.25 200 ASN A O 1
#

Secondary structure (DSSP, 8-state):
-EE-------SS---EEEEEEEETTT--EEEEEEEES--HHHHTT--GGGTT------S-GGGHHHHHHHHHHTS-HHHHHTT----EEEE-S-HHHHHHHHHH-SS--EEEE-HHHHHHHHHHHHHTTT--HHHHHHHHHHHHHHHHHTTT-HHHHHHHHHHHHHHHTT--TT--GGG---TT-TT---TTSPP-----

Foldseek 3Di:
DWEWDADDDPDDQQQKGKIFTADPVVRHTPDMDMAGCDDPVVVVVDDCVVDVDPHDDNDHSVVGLLVRLLCVQPVPPVCVVVVHHAQEYEYAPDPSNLVSNCVRHPDHHHYHYDLVNVLVVQLVVVVVVVFDPVVSVLLSVQLSLLCVVCPPPPVSSVLSNVCSVCQLCLNCPPPDPSNPPPPPPSPDHDPRDDDPPDPD

Radius of gyration: 22.6 Å; chains: 1; bounding box: 51×35×68 Å

InterPro domains:
  IPR049012 Mutator-like transposase domain [PF20700] (17-177)